Protein AF-A0A538R4L3-F1 (afdb_monomer_lite)

Radius of gyration: 26.72 Å; chains: 1; bounding box: 55×47×101 Å

Sequence (336 aa):
MIGLPFNDHQCLGAITQILATMVEENDPVLLELATKYPTTPQLIDYIRSLPQRDDRGDPTDGPRVHACTPPQRVRIGAPDPNCLERACVLVSVEEVNRPEHTYQLATVDTPVGMHTFPLVDGKPIVLDPRVTSECLECGLAINTPGPVAVEPRNAVAWMVDMAAQDAGQLRNGPSALYLGKNAIRRMLDDGAVPAPREIDAMGFLFAIAERCAHRYGTRAIGIVRTAARALADVLDAVLARRNAHIDIGGLKFDTPQWFDETAGAIGNVGLGVGSAYLRTKLAALDLPKLIGLPGGADAIIGLLEAELGDKGRTLGEFAHPPQLATFAKFAAPRTA

Structure (mmCIF, N/CA/C/O backbone):
data_AF-A0A538R4L3-F1
#
_entry.id   AF-A0A538R4L3-F1
#
loop_
_atom_site.group_PDB
_atom_site.id
_atom_site.type_symbol
_atom_site.label_atom_id
_atom_site.label_alt_id
_atom_site.label_comp_id
_atom_site.label_asym_id
_atom_site.label_entity_id
_atom_site.label_seq_id
_atom_site.pdbx_PDB_ins_code
_atom_site.Cartn_x
_atom_site.Cartn_y
_atom_site.Cartn_z
_atom_site.occupancy
_atom_site.B_iso_or_equiv
_atom_site.auth_seq_id
_atom_site.auth_comp_id
_atom_site.auth_asym_id
_atom_site.auth_atom_id
_atom_site.pdbx_PDB_model_num
ATOM 1 N N . MET A 1 1 ? -5.809 11.540 17.193 1.00 87.94 1 MET A N 1
ATOM 2 C CA . MET A 1 1 ? -7.172 11.690 16.636 1.00 87.94 1 MET A CA 1
ATOM 3 C C . MET A 1 1 ? -7.415 10.667 15.529 1.00 87.94 1 MET A C 1
ATOM 5 O O . MET A 1 1 ? -6.676 10.661 14.543 1.00 87.94 1 MET A O 1
ATOM 9 N N . ILE A 1 2 ? -8.496 9.880 15.607 1.00 92.06 2 ILE A N 1
ATOM 10 C CA . ILE A 1 2 ? -8.976 9.090 14.457 1.00 92.06 2 ILE A CA 1
ATOM 11 C C . ILE A 1 2 ? -9.717 10.025 13.490 1.00 92.06 2 ILE A C 1
ATOM 13 O O . ILE A 1 2 ? -10.823 10.489 13.764 1.00 92.06 2 ILE A O 1
ATOM 17 N N . GLY A 1 3 ? -9.082 10.336 12.364 1.00 89.50 3 GLY A N 1
ATOM 18 C CA . GLY A 1 3 ? -9.633 11.188 11.318 1.00 89.50 3 GLY A CA 1
ATOM 19 C C . GLY A 1 3 ? -10.625 10.464 10.407 1.00 89.50 3 GLY A C 1
ATOM 20 O O . GLY A 1 3 ? -10.746 9.236 10.412 1.00 89.50 3 GLY A O 1
ATOM 21 N N . LEU A 1 4 ? -11.311 11.244 9.564 1.00 91.81 4 LEU A N 1
ATOM 22 C CA . LEU A 1 4 ? -12.140 10.699 8.486 1.00 91.81 4 LEU A CA 1
ATOM 23 C C . LEU A 1 4 ? -11.304 9.776 7.587 1.00 91.81 4 LEU A C 1
ATOM 25 O O . LEU A 1 4 ? -10.124 10.062 7.358 1.00 91.81 4 LEU A O 1
ATOM 29 N N . PRO A 1 5 ? -11.886 8.696 7.043 1.00 93.69 5 PRO A N 1
ATOM 30 C CA . PRO A 1 5 ? -11.152 7.820 6.143 1.00 93.69 5 PRO A CA 1
ATOM 31 C C . PRO A 1 5 ? -10.716 8.578 4.886 1.00 93.69 5 PRO A C 1
ATOM 33 O O . PRO A 1 5 ? -11.400 9.498 4.427 1.00 93.69 5 PRO A O 1
ATOM 36 N N . PHE A 1 6 ? -9.578 8.177 4.325 1.00 91.25 6 PHE A N 1
ATOM 37 C CA . PHE A 1 6 ? -8.986 8.820 3.152 1.00 91.25 6 PHE A CA 1
ATOM 38 C C . PHE A 1 6 ? -9.877 8.693 1.909 1.00 91.25 6 PHE A C 1
ATOM 40 O O . PHE A 1 6 ? -10.006 9.630 1.126 1.00 91.25 6 PHE A O 1
ATOM 47 N N . ASN A 1 7 ? -10.506 7.533 1.738 1.00 90.81 7 ASN A N 1
ATOM 48 C CA . ASN A 1 7 ? -11.468 7.236 0.685 1.00 90.81 7 ASN A CA 1
ATOM 49 C C . ASN A 1 7 ? -12.536 6.267 1.213 1.00 90.81 7 ASN A C 1
ATOM 51 O O . ASN A 1 7 ? -12.591 6.019 2.414 1.00 90.81 7 ASN A O 1
ATOM 55 N N . ASP A 1 8 ? -13.419 5.776 0.335 1.00 90.69 8 ASP A N 1
ATOM 56 C CA . ASP A 1 8 ? -14.515 4.863 0.702 1.00 90.69 8 ASP A CA 1
ATOM 57 C C . ASP A 1 8 ? -15.273 5.333 1.963 1.00 90.69 8 ASP A C 1
ATOM 59 O O . ASP A 1 8 ? -15.422 4.631 2.966 1.00 90.69 8 ASP A O 1
ATOM 63 N N . HIS A 1 9 ? -15.707 6.598 1.924 1.00 92.88 9 HIS A N 1
ATOM 64 C CA . HIS A 1 9 ? -16.234 7.296 3.097 1.00 92.88 9 HIS A CA 1
ATOM 65 C C . HIS A 1 9 ? -17.481 6.635 3.696 1.00 92.88 9 HIS A C 1
ATOM 67 O O . HIS A 1 9 ? -17.758 6.833 4.875 1.00 92.88 9 HIS A O 1
ATOM 73 N N . GLN A 1 10 ? -18.226 5.848 2.916 1.00 94.00 10 GLN A N 1
ATOM 74 C CA . GLN A 1 10 ? -19.391 5.126 3.416 1.00 94.00 10 GLN A CA 1
ATOM 75 C C . GLN A 1 10 ? -18.980 3.917 4.267 1.00 94.00 10 GLN A C 1
ATOM 77 O O . GLN A 1 10 ? -19.398 3.815 5.420 1.00 94.00 10 GLN A O 1
ATOM 82 N N . CYS A 1 11 ? -18.167 3.007 3.719 1.00 95.25 11 CYS A N 1
ATOM 83 C CA . CYS A 1 11 ? -17.751 1.805 4.437 1.00 95.25 11 CYS A CA 1
ATOM 84 C C . CYS A 1 11 ? -16.768 2.146 5.558 1.00 95.25 11 CYS A C 1
ATOM 86 O O . CYS A 1 11 ? -17.034 1.872 6.730 1.00 95.25 11 CYS A O 1
ATOM 88 N N . LEU A 1 12 ? -15.649 2.789 5.209 1.00 96.25 12 LEU A N 1
ATOM 89 C CA . LEU A 1 12 ? -14.601 3.099 6.173 1.00 96.25 12 LEU A CA 1
ATOM 90 C C . LEU A 1 12 ? -15.064 4.145 7.187 1.00 96.25 12 LEU A C 1
ATOM 92 O O . LEU A 1 12 ? -14.602 4.109 8.317 1.00 96.25 12 LEU A O 1
ATOM 96 N N . GLY A 1 13 ? -16.011 5.023 6.839 1.00 96.25 13 GLY A N 1
ATOM 97 C CA . GLY A 1 13 ? -16.559 6.002 7.783 1.00 96.25 13 GLY A CA 1
ATOM 98 C C . GLY A 1 13 ? -17.368 5.339 8.896 1.00 96.25 13 GLY A C 1
ATOM 99 O O . GLY A 1 13 ? -17.199 5.678 10.066 1.00 96.25 13 GLY A O 1
ATOM 100 N N . ALA A 1 14 ? -18.186 4.338 8.553 1.00 96.81 14 ALA A N 1
ATOM 101 C CA . ALA A 1 14 ? -18.910 3.548 9.546 1.00 96.81 14 ALA A CA 1
ATOM 102 C C . ALA A 1 14 ? -17.954 2.768 10.464 1.00 96.81 14 ALA A C 1
ATOM 104 O O . ALA A 1 14 ? -18.178 2.700 11.670 1.00 96.81 14 ALA A O 1
ATOM 105 N N . ILE A 1 15 ? -16.870 2.219 9.909 1.00 97.50 15 ILE A N 1
ATOM 106 C CA . ILE A 1 15 ? -15.838 1.516 10.684 1.00 97.50 15 ILE A CA 1
ATOM 107 C C . ILE A 1 15 ? -15.088 2.491 11.594 1.00 97.50 15 ILE A C 1
ATOM 109 O O . ILE A 1 15 ? -14.969 2.232 12.785 1.00 97.50 15 ILE A O 1
ATOM 113 N N . THR A 1 16 ? -14.642 3.632 11.068 1.00 96.88 16 THR A N 1
ATOM 114 C CA . THR A 1 16 ? -13.988 4.697 11.837 1.00 96.88 16 THR A CA 1
ATOM 115 C C . THR A 1 16 ? -14.833 5.124 13.035 1.00 96.88 16 THR A C 1
ATOM 117 O O . THR A 1 16 ? -14.288 5.267 14.125 1.00 96.88 16 THR A O 1
ATOM 120 N N . GLN A 1 17 ? -16.153 5.264 12.871 1.00 97.19 17 GLN A N 1
ATOM 121 C CA . GLN A 1 17 ? -17.046 5.605 13.979 1.00 97.19 17 GLN A CA 1
ATOM 122 C C . GLN A 1 17 ? -17.059 4.527 15.071 1.00 97.19 17 GLN A C 1
ATOM 124 O O . GLN A 1 17 ? -17.027 4.868 16.249 1.00 97.19 17 GLN A O 1
ATOM 129 N N . ILE A 1 18 ? -17.066 3.242 14.695 1.00 97.06 18 ILE A N 1
ATOM 130 C CA . ILE A 1 18 ? -16.970 2.128 15.653 1.00 97.06 18 ILE A CA 1
ATOM 131 C C . ILE A 1 18 ? -15.658 2.224 16.440 1.00 97.06 18 ILE A C 1
ATOM 133 O O . ILE A 1 18 ? -15.677 2.146 17.664 1.00 97.06 18 ILE A O 1
ATOM 137 N N . LEU A 1 19 ? -14.530 2.435 15.753 1.00 97.81 19 LEU A N 1
ATOM 138 C CA . LEU A 1 19 ? -13.220 2.540 16.406 1.00 97.81 19 LEU A CA 1
ATOM 139 C C . LEU A 1 19 ? -13.141 3.748 17.344 1.00 97.81 19 LEU A C 1
ATOM 141 O O . LEU A 1 19 ? -12.636 3.614 18.454 1.00 97.81 19 LEU A O 1
ATOM 145 N N . ALA A 1 20 ? -13.661 4.903 16.921 1.00 97.12 20 ALA A N 1
ATOM 146 C CA . ALA A 1 20 ? -13.701 6.109 17.743 1.00 97.12 20 ALA A CA 1
ATOM 147 C C . ALA A 1 20 ? -14.510 5.881 19.026 1.00 97.12 20 ALA A C 1
ATOM 149 O O . ALA A 1 20 ? -14.016 6.170 20.111 1.00 97.12 20 ALA A O 1
ATOM 150 N N . THR A 1 21 ? -15.693 5.269 18.919 1.00 97.62 21 THR A N 1
ATOM 151 C CA . THR A 1 21 ? -16.512 4.919 20.087 1.00 97.62 21 THR A CA 1
ATOM 152 C C . THR A 1 21 ? -15.788 3.947 21.022 1.00 97.62 21 THR A C 1
ATOM 154 O O . THR A 1 21 ? -15.766 4.179 22.225 1.00 97.62 21 THR A O 1
ATOM 157 N N . MET A 1 22 ? -15.118 2.911 20.499 1.00 97.69 22 MET A N 1
ATOM 158 C CA . MET A 1 22 ? -14.335 1.988 21.336 1.00 97.69 22 MET A CA 1
ATOM 159 C C . MET A 1 22 ? -13.200 2.694 22.095 1.00 97.69 22 MET A C 1
ATOM 161 O O . MET A 1 22 ? -12.932 2.362 23.249 1.00 97.69 22 MET A O 1
ATOM 165 N N . VAL A 1 23 ? -12.525 3.659 21.464 1.00 97.56 23 VAL A N 1
ATOM 166 C CA . VAL A 1 23 ? -11.482 4.460 22.122 1.00 97.56 23 VAL A CA 1
ATOM 167 C C . VAL A 1 23 ? -12.086 5.366 23.196 1.00 97.56 23 VAL A C 1
ATOM 169 O O . VAL A 1 23 ? -11.593 5.379 24.322 1.00 97.56 23 VAL A O 1
ATOM 172 N N . GLU A 1 24 ? -13.158 6.097 22.878 1.00 97.31 24 GLU A N 1
ATOM 173 C CA . GLU A 1 24 ? -13.851 6.997 23.813 1.00 97.31 24 GLU A CA 1
ATOM 174 C C . GLU A 1 24 ? -14.363 6.254 25.057 1.00 97.31 24 GLU A C 1
ATOM 176 O O . GLU A 1 24 ? -14.258 6.753 26.180 1.00 97.31 24 GLU A O 1
ATOM 181 N N . GLU A 1 25 ? -14.868 5.034 24.871 1.00 97.69 25 GLU A N 1
ATOM 182 C CA . GLU A 1 25 ? -15.385 4.176 25.940 1.00 97.69 25 GLU A CA 1
ATOM 183 C C . GLU A 1 25 ? -14.290 3.409 26.698 1.00 97.69 25 GLU A C 1
ATOM 185 O O . GLU A 1 25 ? -14.593 2.714 27.667 1.00 97.69 25 GLU A O 1
ATOM 190 N N . ASN A 1 26 ? -13.015 3.575 26.322 1.00 96.38 26 ASN A N 1
ATOM 191 C CA . ASN A 1 26 ? -11.876 2.842 26.882 1.00 96.38 26 ASN A CA 1
ATOM 192 C C . ASN A 1 26 ? -12.081 1.318 26.831 1.00 96.38 26 ASN A C 1
ATOM 194 O O . ASN A 1 26 ? -11.944 0.629 27.847 1.00 96.38 26 ASN A O 1
ATOM 198 N N . ASP A 1 27 ? -12.425 0.799 25.648 1.00 98.06 27 ASP A N 1
ATOM 199 C CA . ASP A 1 27 ? -12.683 -0.625 25.437 1.00 98.06 27 ASP A CA 1
ATOM 200 C C . ASP A 1 27 ? -11.551 -1.497 26.034 1.00 98.06 27 ASP A C 1
ATOM 202 O O . ASP A 1 27 ? -10.370 -1.279 25.727 1.00 98.06 27 ASP A O 1
ATOM 206 N N . PRO A 1 28 ? -11.873 -2.497 26.882 1.00 98.00 28 PRO A N 1
ATOM 207 C CA . PRO A 1 28 ? -10.866 -3.294 27.579 1.00 98.00 28 PRO A CA 1
ATOM 208 C C . PRO A 1 28 ? -9.863 -3.997 26.660 1.00 98.00 28 PRO A C 1
ATOM 210 O O . PRO A 1 28 ? -8.697 -4.133 27.033 1.00 98.00 28 PRO A O 1
ATOM 213 N N . VAL A 1 29 ? -10.280 -4.420 25.460 1.00 96.94 29 VAL A N 1
ATOM 214 C CA . VAL A 1 29 ? -9.392 -5.079 24.489 1.00 96.94 29 VAL A CA 1
ATOM 215 C C . VAL A 1 29 ? -8.347 -4.091 23.979 1.00 96.94 29 VAL A C 1
ATOM 217 O O . VAL A 1 29 ? -7.175 -4.446 23.839 1.00 96.94 29 VAL A O 1
ATOM 220 N N . LEU A 1 30 ? -8.742 -2.839 23.737 1.00 97.94 30 LEU A N 1
ATOM 221 C CA . LEU A 1 30 ? -7.816 -1.788 23.318 1.00 97.94 30 LEU A CA 1
ATOM 222 C C . LEU A 1 30 ? -6.815 -1.451 24.422 1.00 97.94 30 LEU A C 1
ATOM 224 O O . LEU A 1 30 ? -5.621 -1.370 24.142 1.00 97.94 30 LEU A O 1
ATOM 228 N N . LEU A 1 31 ? -7.273 -1.317 25.671 1.00 98.12 31 LEU A N 1
ATOM 229 C CA . LEU A 1 31 ? -6.392 -1.031 26.809 1.00 98.12 31 LEU A CA 1
ATOM 230 C C . LEU A 1 31 ? -5.393 -2.163 27.074 1.00 98.12 31 LEU A C 1
ATOM 232 O O . LEU A 1 31 ? -4.229 -1.901 27.390 1.00 98.12 31 LEU A O 1
ATOM 236 N N . GLU A 1 32 ? -5.821 -3.421 26.934 1.00 98.19 32 GLU A N 1
ATOM 237 C CA . GLU A 1 32 ? -4.937 -4.581 27.068 1.00 98.19 32 GLU A CA 1
ATOM 238 C C . GLU A 1 32 ? -3.839 -4.555 25.996 1.00 98.19 32 GLU A C 1
ATOM 240 O O . GLU A 1 32 ? -2.652 -4.680 26.314 1.00 98.19 32 GLU A O 1
ATOM 245 N N . LEU A 1 33 ? -4.218 -4.341 24.731 1.00 98.06 33 LEU A N 1
ATOM 246 C CA . LEU A 1 33 ? -3.270 -4.252 23.619 1.00 98.06 33 LEU A CA 1
ATOM 247 C C . LEU A 1 33 ? -2.320 -3.058 23.771 1.00 98.06 33 LEU A C 1
ATOM 249 O O . LEU A 1 33 ? -1.117 -3.225 23.577 1.00 98.06 33 LEU A O 1
ATOM 253 N N . ALA A 1 34 ? -2.829 -1.892 24.172 1.00 97.81 34 ALA A N 1
ATOM 254 C CA . ALA A 1 34 ? -2.038 -0.689 24.426 1.00 97.81 34 ALA A CA 1
ATOM 255 C C . ALA A 1 34 ? -1.000 -0.914 25.536 1.00 97.81 34 ALA A C 1
ATOM 257 O O . ALA A 1 34 ? 0.179 -0.603 25.368 1.00 97.81 34 ALA A O 1
ATOM 258 N N . THR A 1 35 ? -1.412 -1.553 26.635 1.00 98.19 35 THR A N 1
ATOM 259 C CA . THR A 1 35 ? -0.524 -1.896 27.756 1.00 98.19 35 THR A CA 1
ATOM 260 C C . THR A 1 35 ? 0.564 -2.884 27.336 1.00 98.19 35 THR A C 1
ATOM 262 O O . THR A 1 35 ? 1.720 -2.761 27.745 1.00 98.19 35 THR A O 1
ATOM 265 N N . LYS A 1 36 ? 0.210 -3.881 26.520 1.00 97.94 36 LYS A N 1
ATOM 266 C CA . LYS A 1 36 ? 1.132 -4.934 26.076 1.00 97.94 36 LYS A CA 1
ATOM 267 C C . LYS A 1 36 ? 2.107 -4.457 24.998 1.00 97.94 36 LYS A C 1
ATOM 269 O O . LYS A 1 36 ? 3.239 -4.940 24.947 1.00 97.94 36 LYS A O 1
ATOM 274 N N . TYR A 1 37 ? 1.678 -3.518 24.158 1.00 97.81 37 TYR A N 1
ATOM 275 C CA . TYR A 1 37 ? 2.433 -2.985 23.025 1.00 97.81 37 TYR A CA 1
ATOM 276 C C . TYR A 1 37 ? 2.470 -1.446 23.082 1.00 97.81 37 TYR A C 1
ATOM 278 O O . TYR A 1 37 ? 1.817 -0.780 22.280 1.00 97.81 37 TYR A O 1
ATOM 286 N N . PRO A 1 38 ? 3.247 -0.854 24.010 1.00 95.06 38 PRO A N 1
ATOM 287 C CA . PRO A 1 38 ? 3.260 0.597 24.237 1.00 95.06 38 PRO A CA 1
ATOM 288 C C . PRO A 1 38 ? 3.937 1.404 23.113 1.00 95.06 38 PRO A C 1
ATOM 290 O O . PRO A 1 38 ? 3.866 2.637 23.073 1.00 95.06 38 PRO A O 1
ATOM 293 N N . THR A 1 39 ? 4.646 0.744 22.194 1.00 95.38 39 THR A N 1
ATOM 294 C CA . THR A 1 39 ? 5.339 1.413 21.086 1.00 95.38 39 THR A CA 1
ATOM 295 C C . THR A 1 39 ? 4.810 0.989 19.723 1.00 95.38 39 THR A C 1
ATOM 297 O O . THR A 1 39 ? 4.525 -0.189 19.513 1.00 95.38 39 THR A O 1
ATOM 300 N N . THR A 1 40 ? 4.743 1.933 18.776 1.00 94.12 40 THR A N 1
ATOM 301 C CA . THR A 1 40 ? 4.301 1.661 17.400 1.00 94.12 40 THR A CA 1
ATOM 302 C C . THR A 1 40 ? 5.084 0.513 16.762 1.00 94.12 40 THR A C 1
ATOM 304 O O . THR A 1 40 ? 4.450 -0.365 16.180 1.00 94.12 40 THR A O 1
ATOM 307 N N . PRO A 1 41 ? 6.430 0.423 16.894 1.00 95.69 41 PRO A N 1
ATOM 308 C CA . PRO A 1 41 ? 7.170 -0.717 16.356 1.00 95.69 41 PRO A CA 1
ATOM 309 C C . PRO A 1 41 ? 6.738 -2.054 16.970 1.00 95.69 41 PRO A C 1
ATOM 311 O O . PRO A 1 41 ? 6.512 -3.008 16.234 1.00 95.69 41 PRO A O 1
ATOM 314 N N . GLN A 1 42 ? 6.539 -2.119 18.29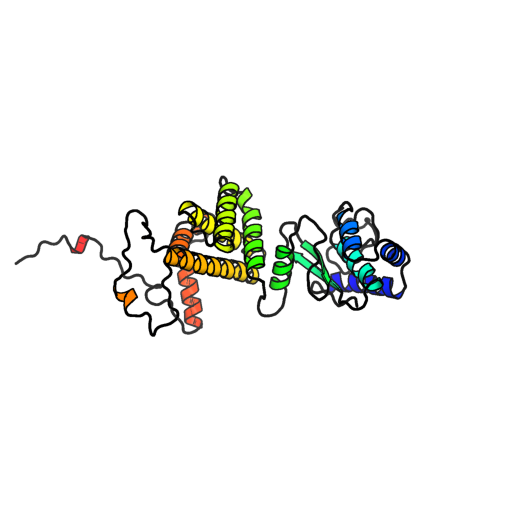3 1.00 97.50 42 GLN A N 1
ATOM 315 C CA . GLN A 1 42 ? 6.075 -3.343 18.959 1.00 97.50 42 GLN A CA 1
ATOM 316 C C . GLN A 1 42 ? 4.673 -3.753 18.501 1.00 97.50 42 GLN A C 1
ATOM 318 O O . GLN A 1 42 ? 4.424 -4.940 18.294 1.00 97.50 42 GLN A O 1
ATOM 323 N N . LEU A 1 43 ? 3.767 -2.788 18.329 1.00 97.31 43 LEU A N 1
ATOM 324 C CA . LEU A 1 43 ? 2.417 -3.048 17.841 1.00 97.31 43 LEU A CA 1
ATOM 325 C C . LEU A 1 43 ? 2.430 -3.530 16.385 1.00 97.31 43 LEU A C 1
ATOM 327 O O . LEU A 1 43 ? 1.761 -4.507 16.057 1.00 97.31 43 LEU A O 1
ATOM 331 N N . ILE A 1 44 ? 3.222 -2.890 15.520 1.00 96.19 44 ILE A N 1
ATOM 332 C CA . ILE A 1 44 ? 3.407 -3.309 14.125 1.00 96.19 44 ILE A CA 1
ATOM 333 C C . ILE A 1 44 ? 3.962 -4.733 14.061 1.00 96.19 44 ILE A C 1
ATOM 335 O O . ILE A 1 44 ? 3.425 -5.560 13.322 1.00 96.19 44 ILE A O 1
ATOM 339 N N . ASP A 1 45 ? 5.008 -5.034 14.833 1.00 96.75 45 ASP A N 1
ATOM 340 C CA . ASP A 1 45 ? 5.627 -6.360 14.862 1.00 96.75 45 ASP A CA 1
ATOM 341 C C . ASP A 1 45 ? 4.640 -7.420 15.358 1.00 96.75 45 ASP A C 1
ATOM 343 O O . ASP A 1 45 ? 4.524 -8.490 14.756 1.00 96.75 45 ASP A O 1
ATOM 347 N N . TYR A 1 46 ? 3.860 -7.106 16.396 1.00 96.94 46 TYR A N 1
ATOM 348 C CA . TYR A 1 46 ? 2.782 -7.969 16.865 1.00 96.94 46 TYR A CA 1
ATOM 349 C C . TYR A 1 46 ? 1.752 -8.232 15.767 1.00 96.94 46 TYR A C 1
ATOM 351 O O . TYR A 1 46 ? 1.495 -9.392 15.446 1.00 96.94 46 TYR A O 1
ATOM 359 N N . ILE A 1 47 ? 1.205 -7.187 15.146 1.00 96.94 47 ILE A N 1
ATOM 360 C CA . ILE A 1 47 ? 0.201 -7.335 14.090 1.00 96.94 47 ILE A CA 1
ATOM 361 C C . ILE A 1 47 ? 0.764 -8.186 12.946 1.00 96.94 47 ILE A C 1
ATOM 363 O O . ILE A 1 47 ? 0.129 -9.154 12.527 1.00 96.94 47 ILE A O 1
ATOM 367 N N . ARG A 1 48 ? 1.979 -7.891 12.469 1.00 95.38 48 ARG A N 1
ATOM 368 C CA . ARG A 1 48 ? 2.654 -8.647 11.398 1.00 95.38 48 ARG A CA 1
ATOM 369 C C . ARG A 1 48 ? 2.936 -10.105 11.771 1.00 95.38 48 ARG A C 1
ATOM 371 O O . ARG A 1 48 ? 2.981 -10.941 10.875 1.00 95.38 48 ARG A O 1
ATOM 378 N N . SER A 1 49 ? 3.092 -10.419 13.058 1.00 95.62 49 SER A N 1
ATOM 379 C CA . SER A 1 49 ? 3.302 -11.793 13.537 1.00 95.62 49 SER A CA 1
ATOM 380 C C . SER A 1 49 ? 2.047 -12.669 13.481 1.00 95.62 49 SER A C 1
ATOM 382 O O . SER A 1 49 ? 2.158 -13.896 13.468 1.00 95.62 49 SER A O 1
ATOM 384 N N . LEU A 1 50 ? 0.854 -12.065 13.445 1.00 95.75 50 LEU A N 1
ATOM 385 C CA . LEU A 1 50 ? -0.402 -12.809 13.418 1.00 95.75 50 LEU A CA 1
ATOM 386 C C . LEU A 1 50 ? -0.604 -13.499 12.060 1.00 95.75 50 LEU A C 1
ATOM 388 O O . LEU A 1 50 ? -0.251 -12.923 11.025 1.00 95.75 50 LEU A O 1
ATOM 392 N N . PRO A 1 51 ? -1.235 -14.686 12.010 1.00 94.69 51 PRO A N 1
ATOM 393 C CA . PRO A 1 51 ? -1.731 -15.243 10.758 1.00 94.69 51 PRO A CA 1
ATOM 394 C C . PRO A 1 51 ? -2.811 -14.339 10.148 1.00 94.69 51 PRO A C 1
ATOM 396 O O . PRO A 1 51 ? -3.497 -13.593 10.846 1.00 94.69 51 PRO A O 1
ATOM 399 N N . GLN A 1 52 ? -2.979 -14.396 8.829 1.00 91.38 52 GLN A N 1
ATOM 400 C CA . GLN A 1 52 ? -4.027 -13.648 8.135 1.00 91.38 52 GLN A CA 1
ATOM 401 C C . GLN A 1 52 ? -5.125 -14.587 7.625 1.00 91.38 52 GLN A C 1
ATOM 403 O O . GLN A 1 52 ? -4.840 -15.524 6.877 1.00 91.38 52 GLN A O 1
ATOM 408 N N . ARG A 1 53 ? -6.384 -14.306 7.995 1.00 93.12 53 ARG A N 1
ATOM 409 C CA . ARG A 1 53 ? -7.583 -14.956 7.441 1.00 93.12 53 ARG A CA 1
ATOM 410 C C . ARG A 1 53 ? -8.440 -13.938 6.698 1.00 93.12 53 ARG A C 1
ATOM 412 O O . ARG A 1 53 ? -9.210 -13.204 7.319 1.00 93.12 53 ARG A O 1
ATOM 419 N N . ASP A 1 54 ? -8.322 -13.927 5.372 1.00 89.31 54 ASP A N 1
ATOM 420 C CA . ASP A 1 54 ? -9.080 -13.026 4.496 1.00 89.31 54 ASP A CA 1
ATOM 421 C C . ASP A 1 54 ? -10.603 -13.198 4.675 1.00 89.31 54 ASP A C 1
ATOM 423 O O . ASP A 1 54 ? -11.098 -14.314 4.874 1.00 89.31 54 ASP A O 1
ATOM 427 N N . ASP A 1 55 ? -11.349 -12.089 4.626 1.00 87.44 55 ASP A N 1
ATOM 428 C CA . ASP A 1 55 ? -12.815 -12.108 4.686 1.00 87.44 55 ASP A CA 1
ATOM 429 C C . ASP A 1 55 ? -13.384 -12.527 3.325 1.00 87.44 55 ASP A C 1
ATOM 431 O O . ASP A 1 55 ? -13.098 -11.919 2.296 1.00 87.44 55 ASP A O 1
ATOM 435 N N . ARG A 1 56 ? -14.194 -13.589 3.325 1.00 85.38 56 ARG A N 1
ATOM 436 C CA . ARG A 1 56 ? -14.866 -14.118 2.127 1.00 85.38 56 ARG A CA 1
ATOM 437 C C . ARG A 1 56 ? -16.320 -13.658 2.002 1.00 85.38 56 ARG A C 1
ATOM 439 O O . ARG A 1 56 ? -17.027 -14.134 1.120 1.00 85.38 56 ARG A O 1
ATOM 446 N N . GLY A 1 57 ? -16.774 -12.769 2.887 1.00 81.94 57 GLY A N 1
ATOM 447 C CA . GLY A 1 57 ? -18.137 -12.243 2.890 1.00 81.94 57 GLY A CA 1
ATOM 448 C C . GLY A 1 57 ? -19.182 -13.183 3.500 1.00 81.94 57 GLY A C 1
ATOM 449 O O . GLY A 1 57 ? -20.367 -12.984 3.255 1.00 81.94 57 GLY A O 1
ATOM 450 N N . ASP A 1 58 ? -18.778 -14.198 4.275 1.00 85.38 58 ASP A N 1
ATOM 451 C CA . ASP A 1 58 ? -19.702 -15.108 4.970 1.00 85.38 58 ASP A CA 1
ATOM 452 C C . ASP A 1 58 ? -20.557 -14.344 6.001 1.00 85.38 58 ASP A C 1
ATOM 454 O O . ASP A 1 58 ? -20.014 -13.914 7.023 1.00 85.38 58 ASP A O 1
ATOM 458 N N . PRO A 1 59 ? -21.883 -14.212 5.811 1.00 84.06 59 PRO A N 1
ATOM 459 C CA . PRO A 1 59 ? -22.748 -13.425 6.692 1.00 84.06 59 PRO A CA 1
ATOM 460 C C . PRO A 1 59 ? -22.702 -13.818 8.175 1.00 84.06 59 PRO A C 1
ATOM 462 O O . PRO A 1 59 ? -23.088 -13.014 9.016 1.00 84.06 59 PRO A O 1
ATOM 465 N N . THR A 1 60 ? -22.245 -15.030 8.497 1.00 86.06 60 THR A N 1
ATOM 466 C CA . THR A 1 60 ? -22.161 -15.556 9.868 1.00 86.06 60 THR A CA 1
ATOM 467 C C . THR A 1 60 ? -20.789 -15.375 10.523 1.00 86.06 60 THR A C 1
ATOM 469 O O . THR A 1 60 ? -20.633 -15.615 11.720 1.00 86.06 60 THR A O 1
ATOM 472 N N . ASP A 1 61 ? -19.788 -14.928 9.765 1.00 86.50 61 ASP A N 1
ATOM 473 C CA . ASP A 1 61 ? -18.407 -14.795 10.224 1.00 86.50 61 ASP A CA 1
ATOM 474 C C . ASP A 1 61 ? -18.173 -13.473 10.969 1.00 86.50 61 ASP A C 1
ATOM 476 O O . ASP A 1 61 ? -17.598 -12.528 10.432 1.00 86.50 61 ASP A O 1
ATOM 480 N N . GLY A 1 62 ? -18.615 -13.432 12.227 1.00 85.75 62 GLY A N 1
ATOM 481 C CA . GLY A 1 62 ? -18.350 -12.343 13.168 1.00 85.75 62 GLY A CA 1
ATOM 482 C C . GLY A 1 62 ? -19.221 -11.093 12.978 1.00 85.75 62 GLY A C 1
ATOM 483 O O . GLY A 1 62 ? -20.108 -11.060 12.124 1.00 85.75 62 GLY A O 1
ATOM 484 N N . PRO A 1 63 ? -18.997 -10.050 13.800 1.00 92.44 63 PRO A N 1
ATOM 485 C CA . PRO A 1 63 ? -19.672 -8.768 13.635 1.00 92.44 63 PRO A CA 1
ATOM 486 C C . PRO A 1 63 ? -19.322 -8.160 12.273 1.00 92.44 63 PRO A C 1
ATOM 488 O O . PRO A 1 63 ? -18.149 -8.083 11.887 1.00 92.44 63 PRO A O 1
ATOM 491 N N . ARG A 1 64 ? -20.357 -7.733 11.545 1.00 93.19 64 ARG A N 1
ATOM 492 C CA . ARG A 1 64 ? -20.235 -7.171 10.199 1.00 93.19 64 ARG A CA 1
ATOM 493 C C . ARG A 1 64 ? -20.733 -5.738 10.134 1.00 93.19 64 ARG A C 1
ATOM 495 O O . ARG A 1 64 ? -21.763 -5.388 10.704 1.00 93.19 64 ARG A O 1
ATOM 502 N N . VAL A 1 65 ? -20.026 -4.928 9.356 1.00 93.94 65 VAL A N 1
ATOM 503 C CA . VAL A 1 65 ? -20.406 -3.554 9.038 1.00 93.94 65 VAL A CA 1
ATOM 504 C C . VAL A 1 65 ? -21.141 -3.545 7.704 1.00 93.94 65 VAL A C 1
ATOM 506 O O . VAL A 1 65 ? -20.544 -3.657 6.634 1.00 93.94 65 VAL A O 1
ATOM 509 N N . HIS A 1 66 ? -22.466 -3.417 7.775 1.00 93.00 66 HIS A N 1
ATOM 510 C CA . HIS A 1 66 ? -23.363 -3.462 6.614 1.00 93.00 66 HIS A CA 1
ATOM 511 C C . HIS A 1 66 ? -23.356 -2.191 5.756 1.00 93.00 66 HIS A C 1
ATOM 513 O O . HIS A 1 66 ? -23.913 -2.198 4.663 1.00 93.00 66 HIS A O 1
ATOM 519 N N . ALA A 1 67 ? -22.715 -1.113 6.220 1.00 94.00 67 ALA A N 1
ATOM 520 C CA . ALA A 1 67 ? -22.470 0.065 5.388 1.00 94.00 67 ALA A CA 1
ATOM 521 C C . ALA A 1 67 ? -21.503 -0.235 4.225 1.00 94.00 67 ALA A C 1
ATOM 523 O O . ALA A 1 67 ? -21.502 0.481 3.227 1.00 94.00 67 ALA A O 1
ATOM 524 N N . CYS A 1 68 ? -20.702 -1.295 4.346 1.00 91.12 68 CYS A N 1
ATOM 525 C CA . CYS A 1 68 ? -19.780 -1.749 3.317 1.00 91.12 68 CYS A CA 1
ATOM 526 C C . CYS A 1 68 ? -20.458 -2.652 2.282 1.00 91.12 68 CYS A C 1
ATOM 528 O O . CYS A 1 68 ? -21.381 -3.400 2.606 1.00 91.12 68 CYS A O 1
ATOM 530 N N . THR A 1 69 ? -19.948 -2.640 1.047 1.00 87.81 69 THR A N 1
ATOM 531 C CA . THR A 1 69 ? -20.398 -3.541 -0.026 1.00 87.81 69 THR A CA 1
ATOM 532 C C . THR A 1 69 ? -19.201 -4.286 -0.639 1.00 87.81 69 THR A C 1
ATOM 534 O O . THR A 1 69 ? -18.427 -3.666 -1.365 1.00 87.81 69 THR A O 1
ATOM 537 N N . PRO A 1 70 ? -19.039 -5.602 -0.385 1.00 87.12 70 PRO A N 1
ATOM 538 C CA . PRO A 1 70 ? -19.848 -6.422 0.523 1.00 87.12 70 PRO A CA 1
ATOM 539 C C . PRO A 1 70 ? -19.637 -6.032 2.002 1.00 87.12 70 PRO A C 1
ATOM 541 O O . PRO A 1 70 ? -18.613 -5.418 2.324 1.00 87.12 70 PRO A O 1
ATOM 544 N N . PRO A 1 71 ? -20.570 -6.397 2.909 1.00 92.00 71 PRO A N 1
ATOM 545 C CA . PRO A 1 71 ? -20.424 -6.148 4.342 1.00 92.00 71 PRO A CA 1
ATOM 546 C C . PRO A 1 71 ? -19.088 -6.674 4.860 1.00 92.00 71 PRO A C 1
ATOM 548 O O . PRO A 1 71 ? -18.750 -7.821 4.582 1.00 92.00 71 PRO A O 1
ATOM 551 N N . GLN A 1 72 ? -18.348 -5.869 5.619 1.00 93.44 72 GLN A N 1
ATOM 552 C CA . GLN A 1 72 ? -17.003 -6.230 6.081 1.00 93.44 72 GLN A CA 1
ATOM 553 C C . GLN A 1 72 ? -17.025 -6.754 7.514 1.00 93.44 72 GLN A C 1
ATOM 555 O O . GLN A 1 72 ? -17.694 -6.175 8.371 1.00 93.44 72 GLN A O 1
ATOM 560 N N . ARG A 1 73 ? -16.278 -7.826 7.787 1.00 95.12 73 ARG A N 1
ATOM 561 C CA . ARG A 1 73 ? -16.028 -8.322 9.147 1.00 95.12 73 ARG A CA 1
ATOM 562 C C . ARG A 1 73 ? -15.025 -7.430 9.880 1.00 95.12 73 ARG A C 1
ATOM 564 O O . ARG A 1 73 ? -13.953 -7.151 9.343 1.00 95.12 73 ARG A O 1
ATOM 571 N N . VAL A 1 74 ? -15.338 -7.056 11.124 1.00 94.69 74 VAL A N 1
ATOM 572 C CA . VAL A 1 74 ? -14.450 -6.246 11.981 1.00 94.69 74 VAL A CA 1
ATOM 573 C C . VAL A 1 74 ? -14.354 -6.846 13.386 1.00 94.69 74 VAL A C 1
ATOM 575 O O . VAL A 1 74 ? -15.206 -6.604 14.234 1.00 94.69 74 VAL A O 1
ATOM 578 N N . ARG A 1 75 ? -13.302 -7.632 13.648 1.00 94.50 75 ARG A N 1
ATOM 579 C CA . ARG A 1 75 ? -12.988 -8.192 14.973 1.00 94.50 75 ARG A CA 1
ATOM 580 C C . ARG A 1 75 ? -11.688 -7.595 15.513 1.00 94.50 75 ARG A C 1
ATOM 582 O O . ARG A 1 75 ? -10.602 -7.934 15.043 1.00 94.50 75 ARG A O 1
ATOM 589 N N . ILE A 1 76 ? -11.790 -6.742 16.524 1.00 94.56 76 ILE A N 1
ATOM 590 C CA . ILE A 1 76 ? -10.621 -6.190 17.218 1.00 94.56 76 ILE A CA 1
ATOM 591 C C . ILE A 1 76 ? -10.031 -7.254 18.152 1.00 94.56 76 ILE A C 1
ATOM 593 O O . ILE A 1 76 ? -10.766 -7.956 18.841 1.00 94.56 76 ILE A O 1
ATOM 597 N N . GLY A 1 77 ? -8.704 -7.415 18.134 1.00 89.38 77 GLY A N 1
ATOM 598 C CA . GLY A 1 77 ? -7.999 -8.411 18.955 1.00 89.38 77 GLY A CA 1
ATOM 599 C C . GLY A 1 77 ? -8.125 -9.865 18.474 1.00 89.38 77 GLY A C 1
ATOM 600 O O . GLY A 1 77 ? -7.745 -10.784 19.197 1.00 89.38 77 GLY A O 1
ATOM 601 N N . ALA A 1 78 ? -8.643 -10.105 17.264 1.00 94.62 78 ALA A N 1
ATOM 602 C CA . ALA A 1 78 ? -8.702 -11.453 16.704 1.00 94.62 78 ALA A CA 1
ATOM 603 C C . ALA A 1 78 ? -7.291 -12.047 16.504 1.00 94.62 78 ALA A C 1
ATOM 605 O O . ALA A 1 78 ? -6.378 -11.328 16.095 1.00 94.62 78 ALA A O 1
ATOM 606 N N . PRO A 1 79 ? -7.102 -13.365 16.713 1.00 95.12 79 PRO A N 1
ATOM 607 C CA . PRO A 1 79 ? -5.811 -14.020 16.501 1.00 95.12 79 PRO A CA 1
ATOM 608 C C . PRO A 1 79 ? -5.452 -14.175 15.015 1.00 95.12 79 PRO A C 1
ATOM 610 O O . PRO A 1 79 ? -4.312 -14.492 14.698 1.00 95.12 79 PRO A O 1
ATOM 613 N N . ASP A 1 80 ? -6.414 -13.984 14.110 1.00 95.00 80 ASP A N 1
ATOM 614 C CA . ASP A 1 80 ? -6.291 -14.220 12.670 1.00 95.00 80 ASP A CA 1
ATOM 615 C C . ASP A 1 80 ? -6.852 -13.061 11.811 1.00 95.00 80 ASP A C 1
ATOM 617 O O . ASP A 1 80 ? -7.724 -13.281 10.962 1.00 95.00 80 ASP A O 1
ATOM 621 N N . PRO A 1 81 ? -6.410 -11.807 12.018 1.00 95.69 81 PRO A N 1
ATOM 622 C CA . PRO A 1 81 ? -7.048 -10.649 11.408 1.00 95.69 81 PRO A CA 1
ATOM 623 C C . PRO A 1 81 ? -6.779 -10.559 9.896 1.00 95.69 81 PRO A C 1
ATOM 625 O O . PRO A 1 81 ? -5.668 -10.830 9.418 1.00 95.69 81 PRO A O 1
ATOM 628 N N . ASN A 1 82 ? -7.792 -10.132 9.139 1.00 94.06 82 ASN A N 1
ATOM 629 C CA . ASN A 1 82 ? -7.643 -9.703 7.743 1.00 94.06 82 ASN A CA 1
ATOM 630 C C . ASN A 1 82 ? -6.953 -8.318 7.652 1.00 94.06 82 ASN A C 1
ATOM 632 O O . ASN A 1 82 ? -6.667 -7.694 8.672 1.00 94.06 82 ASN A O 1
ATOM 636 N N . CYS A 1 83 ? -6.673 -7.821 6.442 1.00 94.56 83 CYS A N 1
ATOM 637 C CA . CYS A 1 83 ? -6.007 -6.520 6.254 1.00 94.56 83 CYS A CA 1
ATOM 638 C C . CYS A 1 83 ? -6.759 -5.335 6.895 1.00 94.56 83 CYS A C 1
ATOM 640 O O . CYS A 1 83 ? -6.140 -4.509 7.564 1.00 94.56 83 CYS A O 1
ATOM 642 N N . LEU A 1 84 ? -8.089 -5.300 6.778 1.00 95.62 84 LEU A N 1
ATOM 643 C CA . LEU A 1 84 ? -8.939 -4.288 7.402 1.00 95.62 84 LEU A CA 1
ATOM 644 C C . LEU A 1 84 ? -8.863 -4.347 8.934 1.00 95.62 84 LEU A C 1
ATOM 646 O O . LEU A 1 84 ? -8.637 -3.327 9.575 1.00 95.62 84 LEU A O 1
ATOM 650 N N . GLU A 1 85 ? -9.007 -5.532 9.524 1.00 96.94 85 GLU A N 1
ATOM 651 C CA . GLU A 1 85 ? -8.929 -5.759 10.971 1.00 96.94 85 GLU A CA 1
ATOM 652 C C . GLU A 1 85 ? -7.547 -5.357 11.513 1.00 96.94 85 GLU A C 1
ATOM 654 O O . GLU A 1 85 ? -7.461 -4.713 12.556 1.00 96.94 85 GLU A O 1
ATOM 659 N N . ARG A 1 86 ? -6.463 -5.648 10.778 1.00 97.44 86 ARG A N 1
ATOM 660 C CA . ARG A 1 86 ? -5.095 -5.201 11.114 1.00 97.44 86 ARG A CA 1
ATOM 661 C C . ARG A 1 86 ? -4.987 -3.680 11.146 1.00 97.44 86 ARG A C 1
ATOM 663 O O . ARG A 1 86 ? -4.426 -3.131 12.093 1.00 97.44 86 ARG A O 1
ATOM 670 N N . ALA A 1 87 ? -5.525 -3.011 10.127 1.00 97.69 87 ALA A N 1
ATOM 671 C CA . ALA A 1 87 ? -5.546 -1.554 10.058 1.00 97.69 87 ALA A CA 1
ATOM 672 C C . ALA A 1 87 ? -6.359 -0.952 11.213 1.00 97.69 87 ALA A C 1
ATOM 674 O O . ALA A 1 87 ? -5.898 -0.012 11.855 1.00 97.69 87 ALA A O 1
ATOM 675 N N . CYS A 1 88 ? -7.518 -1.542 11.519 1.00 98.00 88 CYS A N 1
ATOM 676 C CA . CYS A 1 88 ? -8.372 -1.122 12.626 1.00 98.00 88 CYS A CA 1
ATOM 677 C C . CYS A 1 88 ? -7.645 -1.222 13.969 1.00 98.00 88 CYS A C 1
ATOM 679 O O . CYS A 1 88 ? -7.642 -0.246 14.709 1.00 98.00 88 CYS A O 1
ATOM 681 N N . VAL A 1 89 ? -6.982 -2.354 14.248 1.00 98.00 89 VAL A N 1
ATOM 682 C CA . VAL A 1 89 ? -6.208 -2.552 15.486 1.00 98.00 89 VAL A CA 1
ATOM 683 C C . VAL A 1 89 ? -5.113 -1.497 15.626 1.00 98.00 89 VAL A C 1
ATOM 685 O O . VAL A 1 89 ? -4.965 -0.933 16.707 1.00 98.00 89 VAL A O 1
ATOM 688 N N . LEU A 1 90 ? -4.363 -1.202 14.556 1.00 97.94 90 LEU A N 1
ATOM 689 C CA . LEU A 1 90 ? -3.319 -0.178 14.627 1.00 97.94 90 LEU A CA 1
ATOM 690 C C . LEU A 1 90 ? -3.907 1.200 14.937 1.00 97.94 90 LEU A C 1
ATOM 692 O O . LEU A 1 90 ? -3.442 1.851 15.864 1.00 97.94 90 LEU A O 1
ATOM 696 N N . VAL A 1 91 ? -4.931 1.621 14.190 1.00 97.94 91 VAL A N 1
ATOM 697 C CA . VAL A 1 91 ? -5.567 2.939 14.355 1.00 97.94 91 VAL A CA 1
ATOM 698 C C . VAL A 1 91 ? -6.118 3.113 15.767 1.00 97.94 91 VAL A C 1
ATOM 700 O O . VAL A 1 91 ? -5.864 4.134 16.396 1.00 97.94 91 VAL A O 1
ATOM 703 N N . SER A 1 92 ? -6.843 2.121 16.289 1.00 97.81 92 SER A N 1
ATOM 704 C CA . SER A 1 92 ? -7.476 2.231 17.603 1.00 97.81 92 SER A CA 1
ATOM 705 C C . SER A 1 92 ? -6.473 2.166 18.756 1.00 97.81 92 SER A C 1
ATOM 707 O O . SER A 1 92 ? -6.619 2.897 19.728 1.00 97.81 92 SER A O 1
ATOM 709 N N . VAL A 1 93 ? -5.449 1.308 18.675 1.00 98.06 93 VAL A N 1
ATOM 710 C CA . VAL A 1 93 ? -4.453 1.175 19.755 1.00 98.06 93 VAL A CA 1
ATOM 711 C C . VAL A 1 93 ? -3.468 2.347 19.750 1.00 98.06 93 VAL A C 1
ATOM 713 O O . VAL A 1 93 ? -3.103 2.840 20.816 1.00 98.06 93 VAL A O 1
ATOM 716 N N . GLU A 1 94 ? -3.052 2.833 18.579 1.00 97.75 94 GLU A N 1
ATOM 717 C CA . GLU A 1 94 ? -2.197 4.023 18.507 1.00 97.75 94 GLU A CA 1
ATOM 718 C C . GLU A 1 94 ? -2.948 5.297 18.902 1.00 97.75 94 GLU A C 1
ATOM 720 O O . GLU A 1 94 ? -2.336 6.163 19.514 1.00 97.75 94 GLU A O 1
ATOM 725 N N . GLU A 1 95 ? -4.262 5.399 18.674 1.00 97.62 95 GLU A N 1
ATOM 726 C CA . GLU A 1 95 ? -5.050 6.511 19.225 1.00 97.62 95 GLU A CA 1
ATOM 727 C C . GLU A 1 95 ? -4.996 6.548 20.759 1.00 97.62 95 GLU A C 1
ATOM 729 O O . GLU A 1 95 ? -4.865 7.622 21.344 1.00 97.62 95 GLU A O 1
ATOM 734 N N . VAL A 1 96 ? -5.044 5.381 21.411 1.00 97.50 96 VAL A N 1
ATOM 735 C CA . VAL A 1 96 ? -4.908 5.270 22.873 1.00 97.50 96 VAL A CA 1
ATOM 736 C C . VAL A 1 96 ? -3.491 5.636 23.328 1.00 97.50 96 VAL A C 1
ATOM 738 O O . VAL A 1 96 ? -3.322 6.377 24.293 1.00 97.50 96 VAL A O 1
ATOM 741 N N . ASN A 1 97 ? -2.463 5.120 22.648 1.00 96.19 97 ASN A N 1
ATOM 742 C CA . ASN A 1 97 ? -1.063 5.299 23.052 1.00 96.19 97 ASN A CA 1
ATOM 743 C C . ASN A 1 97 ? -0.487 6.684 22.712 1.00 96.19 97 ASN A C 1
ATOM 745 O O . ASN A 1 97 ? 0.395 7.168 23.422 1.00 96.19 97 ASN A O 1
ATOM 749 N N . ARG A 1 98 ? -0.913 7.270 21.590 1.00 95.44 98 ARG A N 1
ATOM 750 C CA . ARG A 1 98 ? -0.338 8.464 20.953 1.00 95.44 98 ARG A CA 1
ATOM 751 C C . ARG A 1 98 ? -1.431 9.309 20.278 1.00 95.44 98 ARG A C 1
ATOM 753 O O . ARG A 1 98 ? -1.501 9.367 19.044 1.00 95.44 98 ARG A O 1
ATOM 760 N N . PRO A 1 99 ? -2.305 9.972 21.050 1.00 95.44 99 PRO A N 1
ATOM 761 C CA . PRO A 1 99 ? -3.423 10.745 20.504 1.00 95.44 99 PRO A CA 1
ATOM 762 C C . PRO A 1 99 ? -2.997 11.992 19.703 1.00 95.44 99 PRO A C 1
ATOM 764 O O . PRO A 1 99 ? -3.834 12.601 19.029 1.00 95.44 99 PRO A O 1
ATOM 767 N N . GLU A 1 100 ? -1.721 12.388 19.759 1.00 93.62 100 GLU A N 1
ATOM 768 C CA . GLU A 1 100 ? -1.149 13.544 19.058 1.00 93.62 100 GLU A CA 1
ATOM 769 C C . GLU A 1 100 ? -1.072 13.395 17.531 1.00 93.62 100 GLU A C 1
ATOM 771 O O . GLU A 1 100 ? -0.984 14.405 16.831 1.00 93.62 100 GLU A O 1
ATOM 776 N N . HIS A 1 101 ? -1.126 12.168 17.010 1.00 93.50 101 HIS A N 1
ATOM 777 C CA . HIS A 1 101 ? -1.090 11.901 15.572 1.00 93.50 101 HIS A CA 1
ATOM 778 C C . HIS A 1 101 ? -2.493 11.808 14.969 1.00 93.50 101 HIS A C 1
ATOM 780 O O . HIS A 1 101 ? -3.490 11.577 15.659 1.00 93.50 101 HIS A O 1
ATOM 786 N N . THR A 1 102 ? -2.579 11.977 13.650 1.00 93.75 102 THR A N 1
ATOM 787 C CA . THR A 1 102 ? -3.812 11.717 12.899 1.00 93.75 102 THR A CA 1
ATOM 788 C C . THR A 1 102 ? -3.777 10.317 12.308 1.00 93.75 102 THR A C 1
ATOM 790 O O . THR A 1 102 ? -2.917 10.011 11.482 1.00 93.75 102 THR A O 1
ATOM 793 N N . TYR A 1 103 ? -4.752 9.492 12.678 1.00 95.31 103 TYR A N 1
ATOM 794 C CA . TYR A 1 103 ? -4.901 8.132 12.171 1.00 95.31 103 TYR A CA 1
ATOM 795 C C . TYR A 1 103 ? -6.072 8.049 11.205 1.00 95.31 103 TYR A C 1
ATOM 797 O O . TYR A 1 103 ? -7.160 8.531 11.506 1.00 95.31 103 TYR A O 1
ATOM 805 N N . GLN A 1 104 ? -5.879 7.429 10.045 1.00 96.38 104 GLN A N 1
ATOM 806 C CA . GLN A 1 104 ? -6.951 7.238 9.064 1.00 96.38 104 GLN A CA 1
ATOM 807 C C . GLN A 1 104 ? -6.914 5.822 8.499 1.00 96.38 104 GLN A C 1
ATOM 809 O O . GLN A 1 104 ? -5.889 5.146 8.542 1.00 96.38 104 GLN A O 1
ATOM 814 N N . LEU A 1 105 ? -8.032 5.389 7.921 1.00 97.31 105 LEU A N 1
ATOM 815 C CA . LEU A 1 105 ? -8.100 4.186 7.097 1.00 97.31 105 LEU A CA 1
ATOM 816 C C . LEU A 1 105 ? -8.109 4.581 5.619 1.00 97.31 105 LEU A C 1
ATOM 818 O O . LEU A 1 105 ? -8.734 5.574 5.237 1.00 97.31 105 LEU A O 1
ATOM 822 N N . ALA A 1 106 ? -7.436 3.789 4.793 1.00 96.12 106 ALA A N 1
ATOM 823 C CA . ALA A 1 106 ? -7.451 3.917 3.344 1.00 96.12 106 ALA A CA 1
ATOM 824 C C . ALA A 1 106 ? -7.572 2.536 2.706 1.00 96.12 106 ALA A C 1
ATOM 826 O O . ALA A 1 106 ? -6.964 1.579 3.185 1.00 96.12 106 ALA A O 1
ATOM 827 N N . THR A 1 107 ? -8.311 2.445 1.602 1.00 94.88 107 THR A N 1
ATOM 828 C CA . THR A 1 107 ? -8.381 1.228 0.788 1.00 94.88 107 THR A CA 1
ATOM 829 C C . THR A 1 107 ? -7.930 1.539 -0.627 1.00 94.88 107 THR A C 1
ATOM 831 O O . THR A 1 107 ? -8.480 2.426 -1.271 1.00 94.88 107 THR A O 1
ATOM 834 N N . VAL A 1 108 ? -6.945 0.814 -1.147 1.00 92.31 108 VAL A N 1
ATOM 835 C CA . VAL A 1 108 ? -6.484 0.983 -2.535 1.00 92.31 108 VAL A CA 1
ATOM 836 C C . VAL A 1 108 ? -6.454 -0.358 -3.249 1.00 92.31 108 VAL A C 1
ATOM 838 O O . VAL A 1 108 ? -6.370 -1.410 -2.613 1.00 92.31 108 VAL A O 1
ATOM 841 N N . ASP A 1 109 ? -6.530 -0.319 -4.574 1.00 88.38 109 ASP A N 1
ATOM 842 C CA . ASP A 1 109 ? -6.312 -1.506 -5.392 1.00 88.38 109 ASP A CA 1
ATOM 843 C C . ASP A 1 109 ? -4.807 -1.815 -5.454 1.00 88.38 109 ASP A C 1
ATOM 845 O O . ASP A 1 109 ? -3.987 -0.935 -5.731 1.00 88.38 109 ASP A O 1
ATOM 849 N N . THR A 1 110 ? -4.439 -3.060 -5.163 1.00 86.38 110 THR A N 1
ATOM 850 C CA . THR A 1 110 ? -3.052 -3.538 -5.087 1.00 86.38 110 THR A CA 1
ATOM 851 C C . THR A 1 110 ? -2.894 -4.827 -5.901 1.00 86.38 110 THR A C 1
ATOM 853 O O . THR A 1 110 ? -3.890 -5.442 -6.284 1.00 86.38 110 THR A O 1
ATOM 856 N N . PRO A 1 111 ? -1.663 -5.312 -6.154 1.00 78.88 111 PRO A N 1
ATOM 857 C CA . PRO A 1 111 ? -1.456 -6.582 -6.853 1.00 78.88 111 PRO A CA 1
ATOM 858 C C . PRO A 1 111 ? -2.140 -7.790 -6.186 1.00 78.88 111 PRO A C 1
ATOM 860 O O . PRO A 1 111 ? -2.388 -8.793 -6.851 1.00 78.88 111 PRO A O 1
ATOM 863 N N . VAL A 1 112 ? -2.428 -7.715 -4.880 1.00 82.94 112 VAL A N 1
ATOM 864 C CA . VAL A 1 112 ? -3.101 -8.778 -4.112 1.00 82.94 112 VAL A CA 1
ATOM 865 C C . VAL A 1 112 ? -4.606 -8.537 -3.940 1.00 82.94 112 VAL A C 1
ATOM 867 O O . VAL A 1 112 ? -5.259 -9.254 -3.184 1.00 82.94 112 VAL A O 1
ATOM 870 N N . GLY A 1 113 ? -5.161 -7.555 -4.656 1.00 86.69 113 GLY A N 1
ATOM 871 C CA . GLY A 1 113 ? -6.559 -7.133 -4.589 1.00 86.69 113 GLY A CA 1
ATOM 872 C C . GLY A 1 113 ? -6.764 -5.858 -3.771 1.00 86.69 113 GLY A C 1
ATOM 873 O O . GLY A 1 113 ? -5.807 -5.189 -3.373 1.00 86.69 113 GLY A O 1
ATOM 874 N N . MET A 1 114 ? -8.031 -5.524 -3.515 1.00 90.19 114 MET A N 1
ATOM 875 C CA . MET A 1 114 ? -8.401 -4.391 -2.663 1.00 90.19 114 MET A CA 1
ATOM 876 C C . MET A 1 114 ? -7.799 -4.569 -1.269 1.00 90.19 114 MET A C 1
ATOM 878 O O . MET A 1 114 ? -8.037 -5.582 -0.609 1.00 90.19 114 MET A O 1
ATOM 882 N N . HIS A 1 115 ? -7.011 -3.591 -0.835 1.00 93.69 115 HIS A N 1
ATOM 883 C CA . HIS A 1 115 ? -6.244 -3.675 0.396 1.00 93.69 115 HIS A CA 1
ATOM 884 C C . HIS A 1 115 ? -6.506 -2.464 1.278 1.00 93.69 115 HIS A C 1
ATOM 886 O O . HIS A 1 115 ? -6.273 -1.329 0.856 1.00 93.69 115 HIS A O 1
ATOM 892 N N . THR A 1 116 ? -6.961 -2.714 2.506 1.00 95.56 116 THR A N 1
ATOM 893 C CA . THR A 1 116 ? -7.143 -1.675 3.522 1.00 95.56 116 THR A CA 1
ATOM 894 C C . THR A 1 116 ? -5.931 -1.616 4.440 1.00 95.56 116 THR A C 1
ATOM 896 O O . THR A 1 116 ? -5.460 -2.643 4.926 1.00 95.56 116 THR A O 1
ATOM 899 N N . PHE A 1 117 ? -5.435 -0.410 4.690 1.00 96.88 117 PHE A N 1
ATOM 900 C CA . PHE A 1 117 ? -4.253 -0.146 5.504 1.00 96.88 117 PHE A CA 1
ATOM 901 C C . PHE A 1 117 ? -4.421 1.173 6.272 1.00 96.88 117 PHE A C 1
ATOM 903 O O . PHE A 1 117 ? -5.240 2.017 5.888 1.00 96.88 117 PHE A O 1
ATOM 910 N N . PRO A 1 118 ? -3.674 1.364 7.371 1.00 97.25 118 PRO A N 1
ATOM 911 C CA . PRO A 1 118 ? -3.759 2.588 8.143 1.00 97.25 118 PRO A CA 1
ATOM 912 C C . PRO A 1 118 ? -2.798 3.661 7.617 1.00 97.25 118 PRO A C 1
ATOM 914 O O . PRO A 1 118 ? -1.707 3.366 7.115 1.00 97.25 118 PRO A O 1
ATOM 917 N N . LEU A 1 119 ? -3.206 4.916 7.782 1.00 94.75 119 LEU A N 1
ATOM 918 C CA . LEU A 1 119 ? -2.377 6.099 7.601 1.00 94.75 119 LEU A CA 1
ATOM 919 C C . LEU A 1 119 ? -2.059 6.712 8.962 1.00 94.75 119 LEU A C 1
ATOM 921 O O . LEU A 1 119 ? -2.962 6.855 9.785 1.00 94.75 119 LEU A O 1
ATOM 925 N N . VAL A 1 120 ? -0.810 7.128 9.152 1.00 91.44 120 VAL A N 1
ATOM 926 C CA . VAL A 1 120 ? -0.375 7.965 10.278 1.00 91.44 120 VAL A CA 1
ATOM 927 C C . VAL A 1 120 ? 0.159 9.265 9.693 1.00 91.44 120 VAL A C 1
ATOM 929 O O . VAL A 1 120 ? 1.099 9.246 8.899 1.00 91.44 120 VAL A O 1
ATOM 932 N N . ASP A 1 121 ? -0.487 10.384 10.015 1.00 87.25 121 ASP A N 1
ATOM 933 C CA . ASP A 1 121 ? -0.192 11.713 9.458 1.00 87.25 121 ASP A CA 1
ATOM 934 C C . ASP A 1 121 ? -0.118 11.712 7.920 1.00 87.25 121 ASP A C 1
ATOM 936 O O . ASP A 1 121 ? 0.778 12.288 7.297 1.00 87.25 121 ASP A O 1
ATOM 940 N N . GLY A 1 122 ? -1.057 10.996 7.295 1.00 83.44 122 GLY A N 1
ATOM 941 C CA . GLY A 1 122 ? -1.155 10.855 5.842 1.00 83.44 122 GLY A CA 1
ATOM 942 C C . GLY A 1 122 ? -0.159 9.879 5.208 1.00 83.44 122 GLY A C 1
ATOM 943 O O . GLY A 1 122 ? -0.188 9.707 3.991 1.00 83.44 122 GLY A O 1
ATOM 944 N N . LYS A 1 123 ? 0.703 9.214 5.990 1.00 86.56 123 LYS A N 1
ATOM 945 C CA . LYS A 1 123 ? 1.671 8.228 5.482 1.00 86.56 123 LYS A CA 1
ATOM 946 C C . LYS A 1 123 ? 1.188 6.793 5.696 1.00 86.56 123 LYS A C 1
ATOM 948 O O . LYS A 1 123 ? 0.737 6.480 6.798 1.00 86.56 123 LYS A O 1
ATOM 953 N N . PRO A 1 124 ? 1.313 5.903 4.697 1.00 92.31 124 PRO A N 1
ATOM 954 C CA . PRO A 1 124 ? 0.915 4.507 4.842 1.00 92.31 124 PRO A CA 1
ATOM 955 C C . PRO A 1 124 ? 1.814 3.754 5.826 1.00 92.31 124 PRO A C 1
ATOM 957 O O . PRO A 1 124 ? 3.039 3.858 5.767 1.00 92.31 124 PRO A O 1
ATOM 960 N N . ILE A 1 125 ? 1.213 2.913 6.669 1.00 93.00 125 ILE A N 1
ATOM 961 C CA . ILE A 1 125 ? 1.936 1.902 7.448 1.00 93.00 125 ILE A CA 1
ATOM 962 C C . ILE A 1 125 ? 1.664 0.522 6.848 1.00 93.00 125 ILE A C 1
ATOM 964 O O . ILE A 1 125 ? 0.529 0.052 6.791 1.00 93.00 125 ILE A O 1
ATOM 968 N N . VAL A 1 126 ? 2.728 -0.154 6.415 1.00 92.81 126 VAL A N 1
ATOM 969 C CA . VAL A 1 126 ? 2.637 -1.487 5.806 1.00 92.81 126 VAL A CA 1
ATOM 970 C C . VAL A 1 126 ? 2.427 -2.543 6.893 1.00 92.81 126 VAL A C 1
ATOM 972 O O . VAL A 1 126 ? 3.341 -2.821 7.668 1.00 92.81 126 VAL A O 1
ATOM 975 N N . LEU A 1 127 ? 1.253 -3.171 6.953 1.00 93.56 127 LEU A N 1
ATOM 976 C CA . LEU A 1 127 ? 0.957 -4.245 7.920 1.00 93.56 127 LEU A CA 1
ATOM 977 C C . LEU A 1 127 ? 0.895 -5.643 7.299 1.00 93.56 127 LEU A C 1
ATOM 979 O O . LEU A 1 127 ? 1.043 -6.632 8.017 1.00 93.56 127 LEU A O 1
ATOM 983 N N . ASP A 1 128 ? 0.694 -5.727 5.987 1.00 89.50 128 ASP A N 1
ATOM 984 C CA . ASP A 1 128 ? 0.689 -6.974 5.227 1.00 89.50 128 ASP A CA 1
ATOM 985 C C . ASP A 1 128 ? 2.005 -7.083 4.437 1.00 89.50 128 ASP A C 1
ATOM 987 O O . ASP A 1 128 ? 2.279 -6.228 3.596 1.00 89.50 128 ASP A O 1
ATOM 991 N N . PRO A 1 129 ? 2.840 -8.110 4.678 1.00 82.00 129 PRO A N 1
ATOM 992 C CA . PRO A 1 129 ? 4.120 -8.266 3.985 1.00 82.00 129 PRO A CA 1
ATOM 993 C C . PRO A 1 129 ? 3.974 -8.562 2.485 1.00 82.00 129 PRO A C 1
ATOM 995 O O . PRO A 1 129 ? 4.972 -8.570 1.766 1.00 82.00 129 PRO A O 1
ATOM 998 N N . ARG A 1 130 ? 2.756 -8.838 1.999 1.00 84.19 130 ARG A N 1
ATOM 999 C CA . ARG A 1 130 ? 2.473 -9.068 0.576 1.00 84.19 130 ARG A CA 1
ATOM 1000 C C . ARG A 1 130 ? 2.342 -7.769 -0.224 1.00 84.19 130 ARG A C 1
ATOM 1002 O O . ARG A 1 130 ? 2.323 -7.838 -1.451 1.00 84.19 130 ARG A O 1
ATOM 1009 N N . VAL A 1 131 ? 2.252 -6.612 0.438 1.00 87.12 131 VAL A N 1
ATOM 1010 C CA . VAL A 1 131 ? 2.212 -5.289 -0.206 1.00 87.12 131 VAL A CA 1
ATOM 1011 C C . VAL A 1 131 ? 3.427 -4.453 0.189 1.00 87.12 131 VAL A C 1
ATOM 1013 O O . VAL A 1 131 ? 3.948 -4.560 1.297 1.00 87.12 131 VAL A O 1
ATOM 1016 N N . THR A 1 132 ? 3.893 -3.617 -0.735 1.00 86.31 132 THR A N 1
ATOM 1017 C CA . THR A 1 132 ? 5.042 -2.723 -0.538 1.00 86.31 132 THR A CA 1
ATOM 1018 C C . THR A 1 132 ? 4.575 -1.315 -0.173 1.00 86.31 132 THR A C 1
ATOM 1020 O O . THR A 1 132 ? 3.460 -0.914 -0.515 1.00 86.31 132 THR A O 1
ATOM 1023 N N . SER A 1 133 ? 5.421 -0.539 0.508 1.00 84.06 133 SER A N 1
ATOM 1024 C CA . SER A 1 133 ? 5.145 0.876 0.813 1.00 84.06 133 SER A CA 1
ATOM 1025 C C . SER A 1 133 ? 4.853 1.681 -0.450 1.00 84.06 133 SER A C 1
ATOM 1027 O O . SER A 1 133 ? 3.902 2.452 -0.498 1.00 84.06 133 SER A O 1
ATOM 1029 N N . GLU A 1 134 ? 5.616 1.427 -1.503 1.00 81.50 134 GLU A N 1
ATOM 1030 C CA . GLU A 1 134 ? 5.556 2.096 -2.794 1.00 81.50 134 GLU A CA 1
ATOM 1031 C C . GLU A 1 134 ? 4.233 1.803 -3.503 1.00 81.50 134 GLU A C 1
ATOM 1033 O O . GLU A 1 134 ? 3.640 2.699 -4.107 1.00 81.50 134 GLU A O 1
ATOM 1038 N N . CYS A 1 135 ? 3.726 0.572 -3.369 1.00 86.31 135 CYS A N 1
ATOM 1039 C CA . CYS A 1 135 ? 2.395 0.208 -3.838 1.00 86.31 135 CYS A CA 1
ATOM 1040 C C . CYS A 1 135 ? 1.303 1.014 -3.129 1.00 86.31 135 CYS A C 1
ATOM 1042 O O . CYS A 1 135 ? 0.391 1.513 -3.791 1.00 86.31 135 CYS A O 1
ATOM 1044 N N . LEU A 1 136 ? 1.384 1.151 -1.803 1.00 88.25 136 LEU A N 1
ATOM 1045 C CA . LEU A 1 136 ? 0.387 1.894 -1.031 1.00 88.25 136 LEU A CA 1
ATOM 1046 C C . LEU A 1 136 ? 0.455 3.395 -1.330 1.00 88.25 136 LEU A C 1
ATOM 1048 O O . LEU A 1 136 ? -0.579 4.011 -1.570 1.00 88.25 136 LEU A O 1
ATOM 1052 N N . GLU A 1 137 ? 1.652 3.976 -1.394 1.00 83.62 137 GLU A N 1
ATOM 1053 C CA . GLU A 1 137 ? 1.845 5.395 -1.708 1.00 83.62 137 GLU A CA 1
ATOM 1054 C C . GLU A 1 137 ? 1.361 5.761 -3.111 1.00 83.62 137 GLU A C 1
ATOM 1056 O O . GLU A 1 137 ? 0.647 6.751 -3.283 1.00 83.62 137 GLU A O 1
ATOM 1061 N N . CYS A 1 138 ? 1.688 4.952 -4.122 1.00 80.06 138 CYS A N 1
ATOM 1062 C CA . CYS A 1 138 ? 1.179 5.181 -5.471 1.00 80.06 138 CYS A CA 1
ATOM 1063 C C . CYS A 1 138 ? -0.339 4.982 -5.529 1.00 80.06 138 CYS A C 1
ATOM 1065 O O . CYS A 1 138 ? -1.034 5.778 -6.162 1.00 80.06 138 CYS A O 1
ATOM 1067 N N . GLY A 1 139 ? -0.867 3.978 -4.819 1.00 86.44 139 GLY A N 1
ATOM 1068 C CA . GLY A 1 139 ? -2.303 3.772 -4.652 1.00 86.44 139 GLY A CA 1
ATOM 1069 C C . GLY A 1 139 ? -3.001 5.004 -4.071 1.00 86.44 139 GLY A C 1
ATOM 1070 O O . GLY A 1 139 ? -4.001 5.458 -4.628 1.00 86.44 139 GLY A O 1
ATOM 1071 N N . LEU A 1 140 ? -2.451 5.604 -3.011 1.00 85.69 140 LEU A N 1
ATOM 1072 C CA . LEU A 1 140 ? -2.954 6.861 -2.450 1.00 85.69 140 LEU A CA 1
ATOM 1073 C C . LEU A 1 140 ? -2.897 7.981 -3.486 1.00 85.69 140 LEU A C 1
ATOM 1075 O O . LEU A 1 140 ? -3.908 8.626 -3.737 1.00 85.69 140 LEU A O 1
ATOM 1079 N N . ALA A 1 141 ? -1.759 8.168 -4.152 1.00 80.44 141 ALA A N 1
ATOM 1080 C CA . ALA A 1 141 ? -1.566 9.261 -5.100 1.00 80.44 141 ALA A CA 1
ATOM 1081 C C . ALA A 1 141 ? -2.506 9.193 -6.318 1.00 80.44 141 ALA A C 1
ATOM 1083 O O . ALA A 1 141 ? -2.914 10.228 -6.853 1.00 80.44 141 ALA A O 1
ATOM 1084 N N . ILE A 1 142 ? -2.899 7.994 -6.756 1.00 83.56 142 ILE A N 1
ATOM 1085 C CA . ILE A 1 142 ? -3.939 7.806 -7.782 1.00 83.56 142 ILE A CA 1
ATOM 1086 C C . ILE A 1 142 ? -5.308 8.260 -7.271 1.00 83.56 142 ILE A C 1
ATOM 1088 O O . ILE A 1 142 ? -6.086 8.803 -8.050 1.00 83.56 142 ILE A O 1
ATOM 1092 N N . ASN A 1 143 ? -5.594 8.063 -5.986 1.00 83.25 143 ASN A N 1
ATOM 1093 C CA . ASN A 1 143 ? -6.877 8.386 -5.368 1.00 83.25 143 ASN A CA 1
ATOM 1094 C C . ASN A 1 143 ? -6.948 9.829 -4.823 1.00 83.25 143 ASN A C 1
ATOM 1096 O O . ASN A 1 143 ? -8.045 10.339 -4.609 1.00 83.25 143 ASN A O 1
ATOM 1100 N N . THR A 1 144 ? -5.815 10.519 -4.647 1.00 78.38 144 THR A N 1
ATOM 1101 C CA . THR A 1 144 ? -5.771 11.918 -4.190 1.00 78.38 144 THR A CA 1
ATOM 1102 C C . THR A 1 144 ? -6.314 12.883 -5.255 1.00 78.38 144 THR A C 1
ATOM 1104 O O . THR A 1 144 ? -5.821 12.889 -6.385 1.00 78.38 144 THR A O 1
ATOM 1107 N N . PRO A 1 145 ? -7.264 13.777 -4.935 1.00 67.88 145 PRO A N 1
ATOM 1108 C CA . PRO A 1 145 ? -7.670 14.843 -5.848 1.00 67.88 145 PRO A CA 1
ATOM 1109 C C . PRO A 1 145 ? -6.504 15.780 -6.207 1.00 67.88 145 PRO A C 1
ATOM 1111 O O . PRO A 1 145 ? -5.678 16.115 -5.365 1.00 67.88 145 PRO A O 1
ATOM 1114 N N . GLY A 1 146 ? -6.451 16.251 -7.455 1.00 65.69 146 GLY A N 1
ATOM 1115 C CA . GLY A 1 146 ? -5.396 17.167 -7.911 1.00 65.69 146 GLY A CA 1
ATOM 1116 C C . GLY A 1 146 ? -4.137 16.461 -8.440 1.00 65.69 146 GLY A C 1
ATOM 1117 O O . GLY A 1 146 ? -4.228 15.300 -8.858 1.00 65.69 146 GLY A O 1
ATOM 1118 N N . PRO A 1 147 ? -2.989 17.166 -8.513 1.00 60.81 147 PRO A N 1
ATOM 1119 C CA . PRO A 1 147 ? -1.748 16.625 -9.060 1.00 60.81 147 PRO A CA 1
ATOM 1120 C C . PRO A 1 147 ? -1.262 15.385 -8.306 1.00 60.81 147 PRO A C 1
ATOM 1122 O O . PRO A 1 147 ? -1.285 15.335 -7.079 1.00 60.81 147 PRO A O 1
ATOM 1125 N N . VAL A 1 148 ? -0.786 14.392 -9.055 1.00 63.56 148 VAL A N 1
ATOM 1126 C CA . VAL A 1 148 ? -0.174 13.181 -8.501 1.00 63.56 148 VAL A CA 1
ATOM 1127 C C . VAL A 1 148 ? 1.222 13.531 -7.980 1.00 63.56 148 VAL A C 1
ATOM 1129 O O . VAL A 1 148 ? 2.136 13.758 -8.772 1.00 63.56 148 VAL A O 1
ATOM 1132 N N . ALA A 1 149 ? 1.387 13.580 -6.660 1.00 66.00 149 ALA A N 1
ATOM 1133 C CA . ALA A 1 149 ? 2.684 13.749 -6.014 1.00 66.00 149 ALA A CA 1
ATOM 1134 C C . ALA A 1 149 ? 3.193 12.381 -5.542 1.00 66.00 149 ALA A C 1
ATOM 1136 O O . ALA A 1 149 ? 2.669 11.820 -4.586 1.00 66.00 149 ALA A O 1
ATOM 1137 N N . VAL A 1 150 ? 4.193 11.840 -6.239 1.00 66.94 150 VAL A N 1
ATOM 1138 C CA . VAL A 1 150 ? 4.853 10.572 -5.894 1.00 66.94 150 VAL A CA 1
ATOM 1139 C C . VAL A 1 150 ? 6.356 10.797 -5.942 1.00 66.94 150 VAL A C 1
ATOM 1141 O O . VAL A 1 150 ? 6.858 11.444 -6.866 1.00 66.94 150 VAL A O 1
ATOM 1144 N N . GLU A 1 151 ? 7.082 10.270 -4.959 1.00 70.44 151 GLU A N 1
ATOM 1145 C CA . GLU A 1 151 ? 8.540 10.294 -4.992 1.00 70.44 151 GLU A CA 1
ATOM 1146 C C . GLU A 1 151 ? 9.050 9.502 -6.213 1.00 70.44 151 GLU A C 1
ATOM 1148 O O . GLU A 1 151 ? 8.596 8.377 -6.444 1.00 70.44 151 GLU A O 1
ATOM 1153 N N . PRO A 1 152 ? 10.017 10.021 -6.994 1.00 71.94 152 PRO A N 1
ATOM 1154 C CA . PRO A 1 152 ? 10.500 9.337 -8.193 1.00 71.94 152 PRO A CA 1
ATOM 1155 C C . PRO A 1 152 ? 10.948 7.890 -7.952 1.00 71.94 152 PRO A C 1
ATOM 1157 O O . PRO A 1 152 ? 10.668 7.019 -8.774 1.00 71.94 152 PRO A O 1
ATOM 1160 N N . ARG A 1 153 ? 11.599 7.606 -6.815 1.00 73.62 153 ARG A N 1
ATOM 1161 C CA . ARG A 1 153 ? 12.017 6.241 -6.457 1.00 73.62 153 ARG A CA 1
ATOM 1162 C C . ARG A 1 153 ? 10.821 5.305 -6.273 1.00 73.62 153 ARG A C 1
ATOM 1164 O O . ARG A 1 153 ? 10.862 4.182 -6.771 1.00 73.62 153 ARG A O 1
ATOM 1171 N N . ASN A 1 154 ? 9.742 5.794 -5.670 1.00 73.62 154 ASN A N 1
ATOM 1172 C CA . ASN A 1 154 ? 8.540 5.005 -5.403 1.00 73.62 154 ASN A CA 1
ATOM 1173 C C . ASN A 1 154 ? 7.751 4.771 -6.694 1.00 73.62 154 ASN A C 1
ATOM 1175 O O . ASN A 1 154 ? 7.300 3.656 -6.942 1.00 73.62 154 ASN A O 1
ATOM 1179 N N . ALA A 1 155 ? 7.702 5.766 -7.587 1.00 77.44 155 ALA A N 1
ATOM 1180 C CA . ALA A 1 155 ? 7.137 5.600 -8.926 1.00 77.44 155 ALA A CA 1
ATOM 1181 C C . ALA A 1 155 ? 7.892 4.538 -9.750 1.00 77.44 155 ALA A C 1
ATOM 1183 O O . ALA A 1 155 ? 7.269 3.720 -10.426 1.00 77.44 155 ALA A O 1
ATOM 1184 N N . VAL A 1 156 ? 9.230 4.514 -9.676 1.00 81.12 156 VAL A N 1
ATOM 1185 C CA . VAL A 1 156 ? 10.054 3.498 -10.354 1.00 81.12 156 VAL A CA 1
ATOM 1186 C C . VAL A 1 156 ? 9.836 2.112 -9.750 1.00 81.12 156 VAL A C 1
ATOM 1188 O O . VAL A 1 156 ? 9.623 1.158 -10.497 1.00 81.12 156 VAL A O 1
ATOM 1191 N N . ALA A 1 157 ? 9.866 1.984 -8.422 1.00 82.56 157 ALA A N 1
ATOM 1192 C CA . ALA A 1 157 ? 9.640 0.712 -7.739 1.00 82.56 157 ALA A CA 1
ATOM 1193 C C . ALA A 1 157 ? 8.252 0.140 -8.056 1.00 82.56 157 ALA A C 1
ATOM 1195 O O . ALA A 1 157 ? 8.135 -1.007 -8.484 1.00 82.56 157 ALA A O 1
ATOM 1196 N N . TRP A 1 158 ? 7.213 0.968 -7.966 1.00 85.25 158 TRP A N 1
ATOM 1197 C CA . TRP A 1 158 ? 5.848 0.560 -8.274 1.00 85.25 158 TRP A CA 1
ATOM 1198 C C . TRP A 1 158 ? 5.657 0.180 -9.747 1.00 85.25 158 TRP A C 1
ATOM 1200 O O . TRP A 1 158 ? 4.980 -0.799 -10.049 1.00 85.25 158 TRP A O 1
ATOM 1210 N N . MET A 1 159 ? 6.304 0.885 -10.681 1.00 86.88 159 MET A N 1
ATOM 1211 C CA . MET A 1 159 ? 6.319 0.505 -12.098 1.00 86.88 159 MET A CA 1
ATOM 1212 C C . MET A 1 159 ? 6.961 -0.878 -12.317 1.00 86.88 159 MET A C 1
ATOM 1214 O O . MET A 1 159 ? 6.466 -1.672 -13.118 1.00 86.88 159 MET A O 1
ATOM 1218 N N . VAL A 1 160 ? 8.048 -1.193 -11.603 1.00 88.88 160 VAL A N 1
ATOM 1219 C CA . VAL A 1 160 ? 8.675 -2.526 -11.639 1.00 88.88 160 VAL A CA 1
ATOM 1220 C C . VAL A 1 160 ? 7.730 -3.588 -11.070 1.00 88.88 160 VAL A C 1
ATOM 1222 O O . VAL A 1 160 ? 7.593 -4.656 -11.670 1.00 88.88 160 VAL A O 1
ATOM 1225 N N . ASP A 1 161 ? 7.052 -3.297 -9.959 1.00 86.88 161 ASP A N 1
ATOM 1226 C CA . ASP A 1 161 ? 6.076 -4.202 -9.341 1.00 86.88 161 ASP A CA 1
ATOM 1227 C C . ASP A 1 161 ? 4.874 -4.448 -10.263 1.00 86.88 161 ASP A C 1
ATOM 1229 O O . ASP A 1 161 ? 4.434 -5.587 -10.421 1.00 86.88 161 ASP A O 1
ATOM 1233 N N . MET A 1 162 ? 4.381 -3.413 -10.950 1.00 86.12 162 MET A N 1
ATOM 1234 C CA . MET A 1 162 ? 3.362 -3.558 -11.991 1.00 86.12 162 MET A CA 1
ATOM 1235 C C . MET A 1 162 ? 3.819 -4.492 -13.101 1.00 86.12 162 MET A C 1
ATOM 1237 O O . MET A 1 162 ? 3.089 -5.413 -13.466 1.00 86.12 162 MET A O 1
ATOM 1241 N N . ALA A 1 163 ? 5.027 -4.282 -13.630 1.00 85.38 163 ALA A N 1
ATOM 1242 C CA . ALA A 1 163 ? 5.562 -5.140 -14.676 1.00 85.38 163 ALA A CA 1
ATOM 1243 C C . ALA A 1 163 ? 5.660 -6.604 -14.215 1.00 85.38 163 ALA A C 1
ATOM 1245 O O . ALA A 1 163 ? 5.402 -7.520 -14.997 1.00 85.38 163 ALA A O 1
ATOM 1246 N N . ALA A 1 164 ? 5.991 -6.834 -12.941 1.00 87.25 164 ALA A N 1
ATOM 1247 C CA . ALA A 1 164 ? 6.132 -8.170 -12.374 1.00 87.25 164 ALA A CA 1
ATOM 1248 C C . ALA A 1 164 ? 4.835 -8.994 -12.397 1.00 87.25 164 ALA A C 1
ATOM 1250 O O . ALA A 1 164 ? 4.908 -10.209 -12.593 1.00 87.25 164 ALA A O 1
ATOM 1251 N N . GLN A 1 165 ? 3.671 -8.350 -12.259 1.00 83.69 165 GLN A N 1
ATOM 1252 C CA . GLN A 1 165 ? 2.364 -9.025 -12.244 1.00 83.69 165 GLN A CA 1
ATOM 1253 C C . GLN A 1 165 ? 2.093 -9.806 -13.537 1.00 83.69 165 GLN A C 1
ATOM 1255 O O . GLN A 1 165 ? 1.635 -10.948 -13.497 1.00 83.69 165 GLN A O 1
ATOM 1260 N N . ASP A 1 166 ? 2.420 -9.208 -14.685 1.00 81.38 166 ASP A N 1
ATOM 1261 C CA . ASP A 1 166 ? 2.111 -9.780 -15.998 1.00 81.38 166 ASP A CA 1
ATOM 1262 C C . ASP A 1 166 ? 3.345 -10.430 -16.652 1.00 81.38 166 ASP A C 1
ATOM 1264 O O . ASP A 1 166 ? 3.207 -11.292 -17.522 1.00 81.38 166 ASP A O 1
ATOM 1268 N N . ALA A 1 167 ? 4.566 -10.095 -16.213 1.00 80.25 167 ALA A N 1
ATOM 1269 C CA . ALA A 1 167 ? 5.793 -10.682 -16.755 1.00 80.25 167 ALA A CA 1
ATOM 1270 C C . ALA A 1 167 ? 5.844 -12.209 -16.585 1.00 80.25 167 ALA A C 1
ATOM 1272 O O . ALA A 1 167 ? 6.328 -12.903 -17.478 1.00 80.25 167 ALA A O 1
ATOM 1273 N N . GLY A 1 168 ? 5.314 -12.750 -15.483 1.00 76.94 168 GLY A N 1
ATOM 1274 C CA . GLY A 1 168 ? 5.254 -14.198 -15.242 1.00 76.94 168 GLY A CA 1
ATOM 1275 C C . GLY A 1 168 ? 4.420 -14.975 -16.267 1.00 76.94 168 GLY A C 1
ATOM 1276 O O . GLY A 1 168 ? 4.626 -16.172 -16.446 1.00 76.94 168 GLY A O 1
ATOM 1277 N N . GLN A 1 169 ? 3.518 -14.298 -16.980 1.00 79.38 169 GLN A N 1
ATOM 1278 C CA . GLN A 1 169 ? 2.652 -14.907 -17.995 1.00 79.38 169 GLN A CA 1
ATOM 1279 C C . GLN A 1 169 ? 3.344 -15.049 -19.360 1.00 79.38 169 GLN A C 1
ATOM 1281 O O . GLN A 1 169 ? 2.796 -15.651 -20.283 1.00 79.38 169 GLN A O 1
ATOM 1286 N N . LEU A 1 170 ? 4.548 -14.493 -19.514 1.00 78.19 170 LEU A N 1
ATOM 1287 C CA . LEU A 1 170 ? 5.287 -14.459 -20.771 1.00 78.19 170 LEU A CA 1
ATOM 1288 C C . LEU A 1 170 ? 6.494 -15.397 -20.701 1.00 78.19 170 LEU A C 1
ATOM 1290 O O . LEU A 1 170 ? 7.254 -15.373 -19.737 1.00 78.19 170 LEU A O 1
ATOM 1294 N N . ARG A 1 171 ? 6.725 -16.176 -21.768 1.00 73.44 171 ARG A N 1
ATOM 1295 C CA . ARG A 1 171 ? 7.767 -17.225 -21.825 1.00 73.44 171 ARG A CA 1
ATOM 1296 C C . ARG A 1 171 ? 9.150 -16.767 -21.335 1.00 73.44 171 ARG A C 1
ATOM 1298 O O . ARG A 1 171 ? 9.812 -17.513 -20.627 1.00 73.44 171 ARG A O 1
ATOM 1305 N N . ASN A 1 172 ? 9.566 -15.553 -21.703 1.00 79.94 172 ASN A N 1
ATOM 1306 C CA . ASN A 1 172 ? 10.851 -14.960 -21.305 1.00 79.94 172 ASN A CA 1
ATOM 1307 C C . ASN A 1 172 ? 10.686 -13.754 -20.359 1.00 79.94 172 ASN A C 1
ATOM 1309 O O . ASN A 1 172 ? 11.652 -13.036 -20.095 1.00 79.94 172 ASN A O 1
ATOM 1313 N N . GLY A 1 173 ? 9.470 -13.503 -19.871 1.00 79.94 173 GLY A N 1
ATOM 1314 C CA . GLY A 1 173 ? 9.140 -12.309 -19.100 1.00 79.94 173 GLY A CA 1
ATOM 1315 C C . GLY A 1 173 ? 9.887 -12.201 -17.769 1.00 79.94 173 GLY A C 1
ATOM 1316 O O . GLY A 1 173 ? 10.443 -11.133 -17.521 1.00 79.94 173 GLY A O 1
ATOM 1317 N N . PRO A 1 174 ? 10.016 -13.264 -16.947 1.00 87.69 174 PRO A N 1
ATOM 1318 C CA . PRO A 1 174 ? 10.759 -13.184 -15.685 1.00 87.69 174 PRO A CA 1
ATOM 1319 C C . PRO A 1 174 ? 12.232 -12.801 -15.870 1.00 87.69 174 PRO A C 1
ATOM 1321 O O . PRO A 1 174 ? 12.766 -11.977 -15.129 1.00 87.69 174 PRO A O 1
ATOM 1324 N N . SER A 1 175 ? 12.895 -13.356 -16.889 1.00 85.44 175 SER A N 1
ATOM 1325 C CA . SER A 1 175 ? 14.291 -13.032 -17.194 1.00 85.44 175 SER A CA 1
ATOM 1326 C C . SER A 1 175 ? 14.447 -11.605 -17.721 1.00 85.44 175 SER A C 1
ATOM 1328 O O . SER A 1 175 ? 15.367 -10.904 -17.302 1.00 85.44 175 SER A O 1
ATOM 1330 N N . ALA A 1 176 ? 13.546 -11.153 -18.601 1.00 83.62 176 ALA A N 1
ATOM 1331 C CA . ALA A 1 176 ? 13.542 -9.778 -19.103 1.00 83.62 176 ALA A CA 1
ATOM 1332 C C . ALA A 1 176 ? 13.270 -8.766 -17.978 1.00 83.62 176 ALA A C 1
ATOM 1334 O O . ALA A 1 176 ? 13.982 -7.773 -17.863 1.00 83.62 176 ALA A O 1
ATOM 1335 N N . LEU A 1 177 ? 12.317 -9.059 -17.090 1.00 88.12 177 LEU A N 1
ATOM 1336 C CA . LEU A 1 177 ? 12.032 -8.257 -15.903 1.00 88.12 177 LEU A CA 1
ATOM 1337 C C . LEU A 1 177 ? 13.259 -8.152 -14.990 1.00 88.12 177 LEU A C 1
ATOM 1339 O O . LEU A 1 177 ? 13.624 -7.052 -14.583 1.00 88.12 177 LEU A O 1
ATOM 1343 N N . TYR A 1 178 ? 13.920 -9.277 -14.694 1.00 91.94 178 TYR A N 1
ATOM 1344 C CA . TYR A 1 178 ? 15.127 -9.296 -13.864 1.00 91.94 178 TYR A CA 1
ATOM 1345 C C . TYR A 1 178 ? 16.252 -8.451 -14.472 1.00 91.94 178 TYR A C 1
ATOM 1347 O O . TYR A 1 178 ? 16.868 -7.641 -13.776 1.00 91.94 178 TYR A O 1
ATOM 1355 N N . LEU A 1 179 ? 16.503 -8.605 -15.776 1.00 90.94 179 LEU A N 1
ATOM 1356 C CA . LEU A 1 179 ? 17.518 -7.830 -16.491 1.00 90.94 179 LEU A CA 1
ATOM 1357 C C . LEU A 1 179 ? 17.189 -6.333 -16.496 1.00 90.94 179 LEU A C 1
ATOM 1359 O O . LEU A 1 179 ? 18.047 -5.533 -16.130 1.00 90.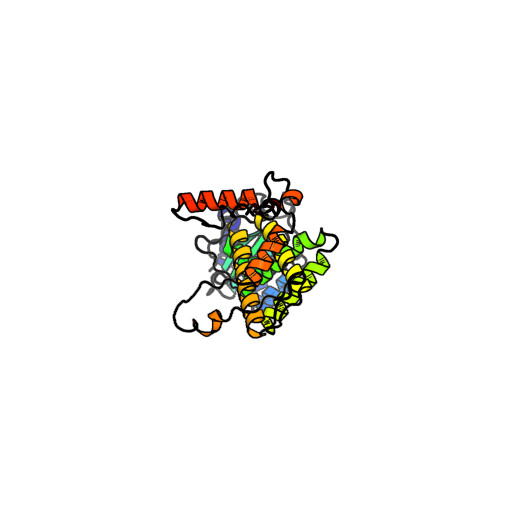94 179 LEU A O 1
ATOM 1363 N N . GLY A 1 180 ? 15.956 -5.958 -16.845 1.00 88.56 180 GLY A N 1
ATOM 1364 C CA . GLY A 1 180 ? 15.512 -4.562 -16.891 1.00 88.56 180 GLY A CA 1
ATOM 1365 C C . GLY A 1 180 ? 15.558 -3.890 -15.518 1.00 88.56 180 GLY A C 1
ATOM 1366 O O . GLY A 1 180 ? 16.136 -2.814 -15.378 1.00 88.56 180 GLY A O 1
ATOM 1367 N N . LYS A 1 181 ? 15.044 -4.557 -14.476 1.00 92.94 181 LYS A N 1
ATOM 1368 C CA . LYS A 1 181 ? 15.089 -4.072 -13.086 1.00 92.94 181 LYS A CA 1
ATOM 1369 C C . LYS A 1 181 ? 16.522 -3.812 -12.621 1.00 92.94 181 LYS A C 1
ATOM 1371 O O . LYS A 1 181 ? 16.809 -2.757 -12.060 1.00 92.94 181 LYS A O 1
ATOM 1376 N N . ASN A 1 182 ? 17.432 -4.759 -12.851 1.00 93.25 182 ASN A N 1
ATOM 1377 C CA . ASN A 1 182 ? 18.823 -4.612 -12.422 1.00 93.25 182 ASN A CA 1
ATOM 1378 C C . ASN A 1 182 ? 19.579 -3.555 -13.228 1.00 93.25 182 ASN A C 1
ATOM 1380 O O . ASN A 1 182 ? 20.462 -2.897 -12.681 1.00 93.25 182 ASN A O 1
ATOM 1384 N N . ALA A 1 183 ? 19.244 -3.385 -14.507 1.00 89.50 183 ALA A N 1
ATOM 1385 C CA . ALA A 1 183 ? 19.790 -2.319 -15.334 1.00 89.50 183 ALA A CA 1
ATOM 1386 C C . ALA A 1 183 ? 19.368 -0.942 -14.816 1.00 89.50 183 ALA A C 1
ATOM 1388 O O . ALA A 1 183 ? 20.232 -0.100 -14.594 1.00 89.50 183 ALA A O 1
ATOM 1389 N N . ILE A 1 184 ? 18.074 -0.752 -14.522 1.00 88.19 184 ILE A N 1
ATOM 1390 C CA . ILE A 1 184 ? 17.551 0.478 -13.908 1.00 88.19 184 ILE A CA 1
ATOM 1391 C C . ILE A 1 184 ? 18.258 0.751 -12.582 1.00 88.19 184 ILE A C 1
ATOM 1393 O O . ILE A 1 184 ? 18.748 1.856 -12.375 1.00 88.19 184 ILE A O 1
ATOM 1397 N N . ARG A 1 185 ? 18.369 -0.257 -11.707 1.00 89.88 185 ARG A N 1
ATOM 1398 C CA . ARG A 1 185 ? 19.021 -0.092 -10.401 1.00 89.88 185 ARG A CA 1
ATOM 1399 C C . ARG A 1 185 ? 20.473 0.365 -10.539 1.00 89.88 185 ARG A C 1
ATOM 1401 O O . ARG A 1 185 ? 20.837 1.387 -9.978 1.00 89.88 185 ARG A O 1
ATOM 1408 N N . ARG A 1 186 ? 21.288 -0.344 -11.327 1.00 90.44 186 ARG A N 1
ATOM 1409 C CA . ARG A 1 186 ? 22.700 0.025 -11.547 1.00 90.44 186 ARG A CA 1
ATOM 1410 C C . ARG A 1 186 ? 22.845 1.383 -12.233 1.00 90.44 186 ARG A C 1
ATOM 1412 O O . ARG A 1 186 ? 23.773 2.124 -11.933 1.00 90.44 186 ARG A O 1
ATOM 1419 N N . MET A 1 187 ? 21.940 1.723 -13.148 1.00 87.75 187 MET A N 1
ATOM 1420 C CA . MET A 1 187 ? 21.938 3.031 -13.803 1.00 87.75 187 MET A CA 1
ATOM 1421 C C . MET A 1 187 ? 21.668 4.160 -12.801 1.00 87.75 187 MET A C 1
ATOM 1423 O O . MET A 1 187 ? 22.343 5.183 -12.850 1.00 87.75 187 MET A O 1
ATOM 1427 N N . LEU A 1 188 ? 20.709 3.975 -11.891 1.00 80.12 188 LEU A N 1
ATOM 1428 C CA . LEU A 1 188 ? 20.336 4.982 -10.895 1.00 80.12 188 LEU A CA 1
ATOM 1429 C C . LEU A 1 188 ? 21.336 5.091 -9.741 1.00 80.12 188 LEU A C 1
ATOM 1431 O O . LEU A 1 188 ? 21.643 6.202 -9.316 1.00 80.12 188 LEU A O 1
ATOM 1435 N N . ASP A 1 189 ? 21.819 3.959 -9.231 1.00 82.56 189 ASP A N 1
ATOM 1436 C CA . ASP A 1 189 ? 22.656 3.926 -8.030 1.00 82.56 189 ASP A CA 1
ATOM 1437 C C . ASP A 1 189 ? 24.146 4.106 -8.370 1.00 82.56 189 ASP A C 1
ATOM 1439 O O . ASP A 1 189 ? 24.847 4.846 -7.683 1.00 82.56 189 ASP A O 1
ATOM 1443 N N . ASP A 1 190 ? 24.615 3.496 -9.465 1.00 83.38 190 ASP A N 1
ATOM 1444 C CA . ASP A 1 190 ? 26.039 3.466 -9.831 1.00 83.38 190 ASP A CA 1
ATOM 1445 C C . ASP A 1 190 ? 26.371 4.358 -11.043 1.00 83.38 190 ASP A C 1
ATOM 1447 O O . ASP A 1 190 ? 27.533 4.467 -11.440 1.00 83.38 190 ASP A O 1
ATOM 1451 N N . GLY A 1 191 ? 25.366 4.954 -11.700 1.00 77.19 191 GLY A N 1
ATOM 1452 C CA . GLY A 1 191 ? 25.555 5.663 -12.972 1.00 77.19 191 GLY A CA 1
ATOM 1453 C C . GLY A 1 191 ? 26.019 4.750 -14.114 1.00 77.19 191 GLY A C 1
ATOM 1454 O O . GLY A 1 191 ? 26.599 5.224 -15.093 1.00 77.19 191 GLY A O 1
ATOM 1455 N N . ALA A 1 192 ? 25.818 3.434 -13.986 1.00 80.75 192 ALA A N 1
ATOM 1456 C CA . ALA A 1 192 ? 26.298 2.455 -14.951 1.00 80.75 192 ALA A CA 1
ATOM 1457 C C . ALA A 1 192 ? 25.521 2.530 -16.270 1.00 80.75 192 ALA A C 1
ATOM 1459 O O . ALA A 1 192 ? 24.293 2.579 -16.290 1.00 80.75 192 ALA A O 1
ATOM 1460 N N . VAL A 1 193 ? 26.254 2.460 -17.381 1.00 82.19 193 VAL A N 1
ATOM 1461 C CA . VAL A 1 193 ? 25.677 2.453 -18.730 1.00 82.19 193 VAL A CA 1
ATOM 1462 C C . VAL A 1 193 ? 25.093 1.065 -19.018 1.00 82.19 193 VAL A C 1
ATOM 1464 O O . VAL A 1 193 ? 25.860 0.093 -19.036 1.00 82.19 193 VAL A O 1
ATOM 1467 N N . PRO A 1 194 ? 23.776 0.934 -19.261 1.00 80.81 194 PRO A N 1
ATOM 1468 C CA . PRO A 1 194 ? 23.177 -0.352 -19.599 1.00 80.81 194 PRO A CA 1
ATOM 1469 C C . PRO A 1 194 ? 23.693 -0.887 -20.942 1.00 80.81 194 PRO A C 1
ATOM 1471 O O . PRO A 1 194 ? 23.910 -0.134 -21.893 1.00 80.81 194 PRO A O 1
ATOM 1474 N N . ALA A 1 195 ? 23.880 -2.202 -21.048 1.00 83.69 195 ALA A N 1
ATOM 1475 C CA . ALA A 1 195 ? 24.191 -2.853 -22.321 1.00 83.69 195 ALA A CA 1
ATOM 1476 C C . ALA A 1 195 ? 22.966 -2.831 -23.267 1.00 83.69 195 ALA A C 1
ATOM 1478 O O . ALA A 1 195 ? 21.838 -2.771 -22.784 1.00 83.69 195 ALA A O 1
ATOM 1479 N N . PRO A 1 196 ? 23.122 -2.992 -24.598 1.00 80.31 196 PRO A N 1
ATOM 1480 C CA . PRO A 1 196 ? 21.989 -2.954 -25.536 1.00 80.31 196 PRO A CA 1
ATOM 1481 C C . PRO A 1 196 ? 20.835 -3.905 -25.174 1.00 80.31 196 PRO A C 1
ATOM 1483 O O . PRO A 1 196 ? 19.675 -3.507 -25.146 1.00 80.31 196 PRO A O 1
ATOM 1486 N N . ARG A 1 197 ? 21.162 -5.142 -24.771 1.00 79.56 197 ARG A N 1
ATOM 1487 C CA . ARG A 1 197 ? 20.176 -6.131 -24.293 1.00 79.56 197 ARG A CA 1
ATOM 1488 C C . ARG A 1 197 ? 19.424 -5.694 -23.029 1.00 79.56 197 ARG A C 1
ATOM 1490 O O . ARG A 1 197 ? 18.321 -6.157 -22.772 1.00 79.56 197 ARG A O 1
ATOM 1497 N N . GLU A 1 198 ? 20.057 -4.866 -22.204 1.00 84.31 198 GLU A N 1
ATOM 1498 C CA . GLU A 1 198 ? 19.491 -4.352 -20.959 1.00 84.31 198 GLU A CA 1
ATOM 1499 C C . GLU A 1 198 ? 18.555 -3.182 -21.248 1.00 84.31 198 GLU A C 1
ATOM 1501 O O . GLU A 1 198 ? 17.489 -3.114 -20.651 1.00 84.31 198 GLU A O 1
ATOM 1506 N N . ILE A 1 199 ? 18.893 -2.340 -22.230 1.00 79.50 199 ILE A N 1
ATOM 1507 C CA . ILE A 1 199 ? 18.001 -1.294 -22.746 1.00 79.50 199 ILE A CA 1
ATOM 1508 C C . ILE A 1 199 ? 16.733 -1.925 -23.341 1.00 79.50 199 ILE A C 1
ATOM 1510 O O . ILE A 1 199 ? 15.626 -1.488 -23.030 1.00 79.50 199 ILE A O 1
ATOM 1514 N N . ASP A 1 200 ? 16.867 -2.997 -24.129 1.00 76.81 200 ASP A N 1
ATOM 1515 C CA . ASP A 1 200 ? 15.708 -3.729 -24.659 1.00 76.81 200 ASP A CA 1
ATOM 1516 C C . ASP A 1 200 ? 14.843 -4.317 -23.521 1.00 76.81 200 ASP A C 1
ATOM 1518 O O . ASP A 1 200 ? 13.613 -4.248 -23.562 1.00 76.81 200 ASP A O 1
ATOM 1522 N N . ALA A 1 201 ? 15.472 -4.841 -22.463 1.00 80.62 201 ALA A N 1
ATOM 1523 C CA . ALA A 1 201 ? 14.778 -5.347 -21.278 1.00 80.62 201 ALA A CA 1
ATOM 1524 C C . ALA A 1 201 ? 14.083 -4.236 -20.461 1.00 80.62 201 ALA A C 1
ATOM 1526 O O . ALA A 1 201 ? 12.999 -4.459 -19.921 1.00 80.62 201 ALA A O 1
ATOM 1527 N N . MET A 1 202 ? 14.665 -3.034 -20.396 1.00 85.75 202 MET A N 1
ATOM 1528 C CA . MET A 1 202 ? 14.029 -1.846 -19.812 1.00 85.75 202 MET A CA 1
ATOM 1529 C C . MET A 1 202 ? 12.791 -1.431 -20.616 1.00 85.75 202 MET A C 1
ATOM 1531 O O . MET A 1 202 ? 11.737 -1.200 -20.031 1.00 85.75 202 MET A O 1
ATOM 1535 N N . GLY A 1 203 ? 12.881 -1.411 -21.951 1.00 78.94 203 GLY A N 1
ATOM 1536 C CA . GLY A 1 203 ? 11.735 -1.119 -22.817 1.00 78.94 203 GLY A CA 1
ATOM 1537 C C . GLY A 1 203 ? 10.603 -2.135 -22.671 1.00 78.94 203 GLY A C 1
ATOM 1538 O O . GLY A 1 203 ? 9.438 -1.749 -22.580 1.00 78.94 203 GLY A O 1
ATOM 1539 N N . PHE A 1 204 ? 10.941 -3.423 -22.557 1.00 82.44 204 PHE A N 1
ATOM 1540 C CA . PHE A 1 204 ? 9.972 -4.466 -22.218 1.00 82.44 204 PHE A CA 1
ATOM 1541 C C . PHE A 1 204 ? 9.290 -4.194 -20.870 1.00 82.44 204 PHE A C 1
ATOM 1543 O O . PHE A 1 204 ? 8.065 -4.244 -20.786 1.00 82.44 204 PHE A O 1
ATOM 1550 N N . LEU A 1 205 ? 10.063 -3.869 -19.828 1.00 87.25 205 LEU A N 1
ATOM 1551 C CA . LEU A 1 205 ? 9.533 -3.563 -18.497 1.00 87.25 205 LEU A CA 1
ATOM 1552 C C . LEU A 1 205 ? 8.532 -2.403 -18.545 1.00 87.25 205 LEU A C 1
ATOM 1554 O O . LEU A 1 205 ? 7.439 -2.535 -17.999 1.00 87.25 205 LEU A O 1
ATOM 1558 N N . PHE A 1 206 ? 8.865 -1.308 -19.234 1.00 87.00 206 PHE A N 1
ATOM 1559 C CA . PHE A 1 206 ? 7.973 -0.150 -19.363 1.00 87.00 206 PHE A CA 1
ATOM 1560 C C . PHE A 1 206 ? 6.673 -0.502 -20.088 1.00 87.00 206 PHE A C 1
ATOM 1562 O O . PHE A 1 206 ? 5.599 -0.123 -19.627 1.00 87.00 206 PHE A O 1
ATOM 1569 N N . ALA A 1 207 ? 6.753 -1.279 -21.172 1.00 81.25 207 ALA A N 1
ATOM 1570 C CA . ALA A 1 207 ? 5.575 -1.697 -21.928 1.00 81.25 207 ALA A CA 1
ATOM 1571 C C . ALA A 1 207 ? 4.624 -2.572 -21.093 1.00 81.25 207 ALA A C 1
ATOM 1573 O O . ALA A 1 207 ? 3.408 -2.376 -21.125 1.00 81.25 207 ALA A O 1
ATOM 1574 N N . ILE A 1 208 ? 5.162 -3.527 -20.323 1.00 83.50 208 ILE A N 1
ATOM 1575 C CA . ILE A 1 208 ? 4.338 -4.369 -19.443 1.00 83.50 208 ILE A CA 1
ATOM 1576 C C . ILE A 1 208 ? 3.761 -3.542 -18.292 1.00 83.50 208 ILE A C 1
ATOM 1578 O O . ILE A 1 208 ? 2.576 -3.674 -17.997 1.00 83.50 208 ILE A O 1
ATOM 1582 N N . ALA A 1 209 ? 4.550 -2.656 -17.681 1.00 84.06 209 ALA A N 1
ATOM 1583 C CA . ALA A 1 209 ? 4.060 -1.783 -16.619 1.00 84.06 209 ALA A CA 1
ATOM 1584 C C . ALA A 1 209 ? 2.911 -0.883 -17.096 1.00 84.06 209 ALA A C 1
ATOM 1586 O O . ALA A 1 209 ? 1.899 -0.773 -16.411 1.00 84.06 209 ALA A O 1
ATOM 1587 N N . GLU A 1 210 ? 3.028 -0.280 -18.282 1.00 83.50 210 GLU A N 1
ATOM 1588 C CA . GLU A 1 210 ? 1.972 0.557 -18.859 1.00 83.50 210 GLU A CA 1
ATOM 1589 C C . GLU A 1 210 ? 0.701 -0.255 -19.129 1.00 83.50 210 GLU A C 1
ATOM 1591 O O . GLU A 1 210 ? -0.396 0.178 -18.771 1.00 83.50 210 GLU A O 1
ATOM 1596 N N . ARG A 1 211 ? 0.840 -1.471 -19.675 1.00 80.81 211 ARG A N 1
ATOM 1597 C CA . ARG A 1 211 ? -0.285 -2.398 -19.857 1.00 80.81 211 ARG A CA 1
ATOM 1598 C C . ARG A 1 211 ? -0.986 -2.703 -18.532 1.00 80.81 211 ARG A C 1
ATOM 1600 O O . ARG A 1 211 ? -2.212 -2.658 -18.479 1.00 80.81 211 ARG A O 1
ATOM 1607 N N . CYS A 1 212 ? -0.235 -2.990 -17.472 1.00 83.69 212 CYS A N 1
ATOM 1608 C CA . CYS A 1 212 ? -0.795 -3.217 -16.140 1.00 83.69 212 CYS A CA 1
ATOM 1609 C C . CYS A 1 212 ? -1.481 -1.960 -15.591 1.00 83.69 212 CYS A C 1
ATOM 1611 O O . CYS A 1 212 ? -2.563 -2.058 -15.013 1.00 83.69 212 CYS A O 1
ATOM 1613 N N . ALA A 1 213 ? -0.902 -0.778 -15.821 1.00 83.38 213 ALA A N 1
ATOM 1614 C CA . ALA A 1 213 ? -1.430 0.500 -15.353 1.00 83.38 213 ALA A CA 1
ATOM 1615 C C . ALA A 1 213 ? -2.832 0.805 -15.897 1.00 83.38 213 ALA A C 1
ATOM 1617 O O . ALA A 1 213 ? -3.616 1.459 -15.213 1.00 83.38 213 ALA A O 1
ATOM 1618 N N . HIS A 1 214 ? -3.194 0.281 -17.075 1.00 82.56 214 HIS A N 1
ATOM 1619 C CA . HIS A 1 214 ? -4.555 0.405 -17.604 1.00 82.56 214 HIS A CA 1
ATOM 1620 C C . HIS A 1 214 ? -5.628 -0.159 -16.664 1.00 82.56 214 HIS A C 1
ATOM 1622 O O . HIS A 1 214 ? -6.732 0.382 -16.643 1.00 82.56 214 HIS A O 1
ATOM 1628 N N . ARG A 1 215 ? -5.316 -1.183 -15.853 1.00 83.19 215 ARG A N 1
ATOM 1629 C CA . ARG A 1 215 ? -6.249 -1.724 -14.844 1.00 83.19 215 ARG A CA 1
ATOM 1630 C C . ARG A 1 215 ? -6.596 -0.700 -13.758 1.00 83.19 215 ARG A C 1
ATOM 1632 O O . ARG A 1 215 ? -7.689 -0.745 -13.213 1.00 83.19 215 ARG A O 1
ATOM 1639 N N . TYR A 1 216 ? -5.694 0.248 -13.5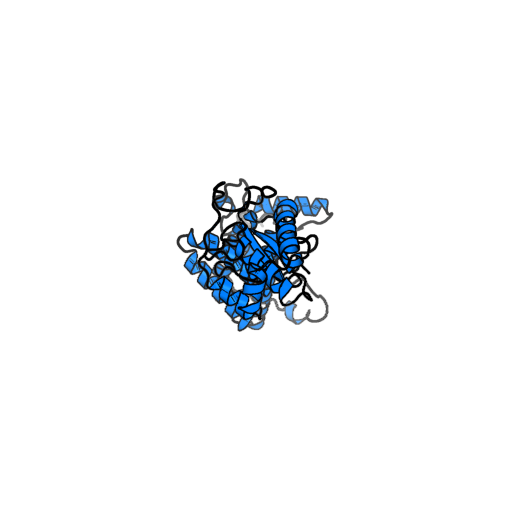07 1.00 80.88 216 TYR A N 1
ATOM 1640 C CA . TYR A 1 216 ? -5.782 1.250 -12.441 1.00 80.88 216 TYR A CA 1
ATOM 1641 C C . TYR A 1 216 ? -6.181 2.651 -12.950 1.00 80.88 216 TYR A C 1
ATOM 1643 O O . TYR A 1 216 ? -6.278 3.600 -12.173 1.00 80.88 216 TYR A O 1
ATOM 1651 N N . GLY A 1 217 ? -6.414 2.804 -14.258 1.00 81.81 217 GLY A N 1
ATOM 1652 C CA . GLY A 1 217 ? -6.904 4.040 -14.871 1.00 81.81 217 GLY A CA 1
ATOM 1653 C C . GLY A 1 217 ? -5.826 5.045 -15.303 1.00 81.81 217 GLY A C 1
ATOM 1654 O O . GLY A 1 217 ? -4.619 4.817 -15.230 1.00 81.81 217 GLY A O 1
ATOM 1655 N N . THR A 1 218 ? -6.273 6.201 -15.801 1.00 81.06 218 THR A N 1
ATOM 1656 C CA . THR A 1 218 ? -5.423 7.185 -16.505 1.00 81.06 218 THR A CA 1
ATOM 1657 C C . THR A 1 218 ? -4.332 7.806 -15.636 1.00 81.06 218 THR A C 1
ATOM 1659 O O . THR A 1 218 ? -3.244 8.100 -16.131 1.00 81.06 218 THR A O 1
ATOM 1662 N N . ARG A 1 219 ? -4.584 7.973 -14.334 1.00 81.25 219 ARG A N 1
ATOM 1663 C CA . ARG A 1 219 ? -3.597 8.511 -13.384 1.00 81.25 219 ARG A CA 1
ATOM 1664 C C . ARG A 1 219 ? -2.423 7.551 -13.185 1.00 81.25 219 ARG A C 1
ATOM 1666 O O . ARG A 1 219 ? -1.279 7.995 -13.197 1.00 81.25 219 ARG A O 1
ATOM 1673 N N . ALA A 1 220 ? -2.690 6.247 -13.096 1.00 83.50 220 ALA A N 1
ATOM 1674 C CA . ALA A 1 220 ? -1.654 5.219 -13.018 1.00 83.50 220 ALA A CA 1
ATOM 1675 C C . ALA A 1 220 ? -0.787 5.187 -14.286 1.00 83.50 220 ALA A C 1
ATOM 1677 O O . ALA A 1 220 ? 0.441 5.174 -14.202 1.00 83.50 220 ALA A O 1
ATOM 1678 N N . ILE A 1 221 ? -1.423 5.273 -15.461 1.00 81.75 221 ILE A N 1
ATOM 1679 C CA . ILE A 1 221 ? -0.723 5.396 -16.751 1.00 81.75 221 ILE A CA 1
ATOM 1680 C C . ILE A 1 221 ? 0.181 6.638 -16.750 1.00 81.75 221 ILE A C 1
ATOM 1682 O O . ILE A 1 221 ? 1.326 6.574 -17.195 1.00 81.75 221 ILE A O 1
ATOM 1686 N N . GLY A 1 222 ? -0.310 7.761 -16.218 1.00 77.31 222 GLY A N 1
ATOM 1687 C CA . GLY A 1 222 ? 0.460 8.996 -16.070 1.00 77.31 222 GLY A CA 1
ATOM 1688 C C . GLY A 1 222 ? 1.726 8.821 -15.228 1.00 77.31 222 GLY A C 1
ATOM 1689 O O . GLY A 1 222 ? 2.795 9.260 -15.656 1.00 77.31 222 GLY A O 1
ATOM 1690 N N . ILE A 1 223 ? 1.634 8.141 -14.079 1.00 78.31 223 ILE A N 1
ATOM 1691 C CA . ILE A 1 223 ? 2.792 7.833 -13.220 1.00 78.31 223 ILE A CA 1
ATOM 1692 C C . ILE A 1 223 ? 3.812 6.989 -13.988 1.00 78.31 223 ILE A C 1
ATOM 1694 O O . ILE A 1 223 ? 4.979 7.371 -14.065 1.00 78.31 223 ILE A O 1
ATOM 1698 N N . VAL A 1 224 ? 3.373 5.887 -14.608 1.00 82.62 224 VAL A N 1
ATOM 1699 C CA . VAL A 1 224 ? 4.261 4.970 -15.342 1.00 82.62 224 VAL A CA 1
ATOM 1700 C C . VAL A 1 224 ? 4.955 5.674 -16.506 1.00 82.62 224 VAL A C 1
ATOM 1702 O O . VAL A 1 224 ? 6.175 5.597 -16.628 1.00 82.62 224 VAL A O 1
ATOM 1705 N N . ARG A 1 225 ? 4.216 6.424 -17.332 1.00 83.25 225 ARG A N 1
ATOM 1706 C CA . ARG A 1 225 ? 4.798 7.162 -18.466 1.00 83.25 225 ARG A CA 1
ATOM 1707 C C . ARG A 1 225 ? 5.778 8.239 -18.013 1.00 83.25 225 ARG A C 1
ATOM 1709 O O . ARG A 1 225 ? 6.813 8.426 -18.648 1.00 83.25 225 ARG A O 1
ATOM 1716 N N . THR A 1 226 ? 5.470 8.937 -16.921 1.00 77.31 226 THR A N 1
ATOM 1717 C CA . THR A 1 226 ? 6.352 9.976 -16.373 1.00 77.31 226 THR A CA 1
ATOM 1718 C C . THR A 1 226 ? 7.633 9.363 -15.811 1.00 77.31 226 THR A C 1
ATOM 1720 O O . THR A 1 226 ? 8.719 9.858 -16.107 1.00 77.31 226 THR A O 1
ATOM 1723 N N . ALA A 1 227 ? 7.534 8.247 -15.083 1.00 78.75 227 ALA A N 1
ATOM 1724 C CA . ALA A 1 227 ? 8.690 7.508 -14.580 1.00 78.75 227 ALA A CA 1
ATOM 1725 C C . ALA A 1 227 ? 9.553 6.946 -15.722 1.00 78.75 227 ALA A C 1
ATOM 1727 O O . ALA A 1 227 ? 10.770 7.121 -15.715 1.00 78.75 227 ALA A O 1
ATOM 1728 N N . ALA A 1 228 ? 8.937 6.334 -16.738 1.00 79.31 228 ALA A N 1
ATOM 1729 C CA . ALA A 1 228 ? 9.641 5.818 -17.911 1.00 79.31 228 ALA A CA 1
ATOM 1730 C C . ALA A 1 228 ? 10.366 6.931 -18.683 1.00 79.31 228 ALA A C 1
ATOM 1732 O O . ALA A 1 228 ? 11.511 6.749 -19.095 1.00 79.31 228 ALA A O 1
ATOM 1733 N N . ARG A 1 229 ? 9.737 8.105 -18.830 1.00 76.69 229 ARG A N 1
ATOM 1734 C CA . ARG A 1 229 ? 10.366 9.276 -19.453 1.00 76.69 229 ARG A CA 1
ATOM 1735 C C . ARG A 1 229 ? 11.556 9.778 -18.640 1.00 76.69 229 ARG A C 1
ATOM 1737 O O . ARG A 1 229 ? 12.625 9.955 -19.207 1.00 76.69 229 ARG A O 1
ATOM 1744 N N . ALA A 1 230 ? 11.402 9.922 -17.325 1.00 72.31 230 ALA A N 1
ATOM 1745 C CA . ALA A 1 230 ? 12.499 10.332 -16.452 1.00 72.31 230 ALA A CA 1
ATOM 1746 C C . ALA A 1 230 ? 13.683 9.348 -16.516 1.00 72.31 230 ALA A C 1
ATOM 1748 O O . ALA A 1 230 ? 14.837 9.765 -16.559 1.00 72.31 230 ALA A O 1
ATOM 1749 N N . LEU A 1 231 ? 13.416 8.040 -16.580 1.00 77.81 231 LEU A N 1
ATOM 1750 C CA . LEU A 1 231 ? 14.462 7.028 -16.759 1.00 77.81 231 LEU A CA 1
ATOM 1751 C C . LEU A 1 231 ? 15.129 7.095 -18.137 1.00 77.81 231 LEU A C 1
ATOM 1753 O O . LEU A 1 231 ? 16.330 6.849 -18.227 1.00 77.81 231 LEU A O 1
ATOM 1757 N N . ALA A 1 232 ? 14.383 7.424 -19.194 1.00 76.94 232 ALA A N 1
ATOM 1758 C CA . ALA A 1 232 ? 14.949 7.643 -20.522 1.00 76.94 232 ALA A CA 1
ATOM 1759 C C . ALA A 1 232 ? 15.872 8.873 -20.543 1.00 76.94 232 ALA A C 1
ATOM 1761 O O . ALA A 1 232 ? 16.970 8.789 -21.088 1.00 76.94 232 ALA A O 1
ATOM 1762 N N . ASP A 1 233 ? 15.486 9.962 -19.873 1.00 74.62 233 ASP A N 1
ATOM 1763 C CA . ASP A 1 233 ? 16.319 11.164 -19.743 1.00 74.62 233 ASP A CA 1
ATOM 1764 C C . ASP A 1 233 ? 17.619 10.865 -18.964 1.00 74.62 233 ASP A C 1
ATOM 1766 O O . ASP A 1 233 ? 18.704 11.319 -19.337 1.00 74.62 233 ASP A O 1
ATOM 1770 N N . VAL A 1 234 ? 17.546 10.041 -17.907 1.00 73.56 234 VAL A N 1
ATOM 1771 C CA . VAL A 1 234 ? 18.737 9.563 -17.175 1.00 73.56 234 VAL A CA 1
ATOM 1772 C C . VAL A 1 234 ? 19.620 8.686 -18.063 1.00 73.56 234 VAL A C 1
ATOM 1774 O O . VAL A 1 234 ? 20.841 8.851 -18.058 1.00 73.56 234 VAL A O 1
ATOM 1777 N N . LEU A 1 235 ? 19.029 7.775 -18.840 1.00 76.94 235 LEU A N 1
ATOM 1778 C CA . LEU A 1 235 ? 19.763 6.936 -19.786 1.00 76.94 235 LEU A CA 1
ATOM 1779 C C . LEU A 1 235 ? 20.507 7.791 -20.819 1.00 76.94 235 LEU A C 1
ATOM 1781 O O . LEU A 1 235 ? 21.691 7.553 -21.059 1.00 76.94 235 LEU A O 1
ATOM 1785 N N . ASP A 1 236 ? 19.850 8.810 -21.376 1.00 72.25 236 ASP A N 1
ATOM 1786 C CA . ASP A 1 236 ? 20.459 9.759 -22.312 1.00 72.25 236 ASP A CA 1
ATOM 1787 C C . ASP A 1 236 ? 21.650 10.487 -21.677 1.00 72.25 236 ASP A C 1
ATOM 1789 O O . ASP A 1 236 ? 22.733 10.545 -22.266 1.00 72.25 236 ASP A O 1
ATOM 1793 N N . ALA A 1 237 ? 21.504 10.964 -20.438 1.00 68.56 237 ALA A N 1
ATOM 1794 C CA . ALA A 1 237 ? 22.589 11.618 -19.710 1.00 68.56 237 ALA A CA 1
ATOM 1795 C C . ALA A 1 237 ? 23.777 10.675 -19.440 1.00 68.56 237 ALA A C 1
ATOM 1797 O O . ALA A 1 237 ? 24.938 11.074 -19.566 1.00 68.56 237 ALA A O 1
ATOM 1798 N N . VAL A 1 238 ? 23.508 9.417 -19.079 1.00 70.56 238 VAL A N 1
AT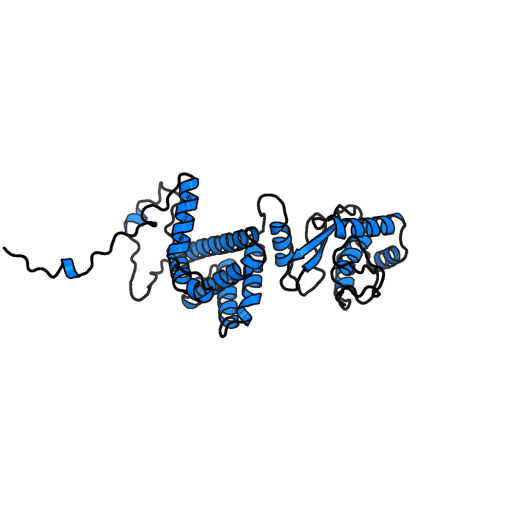OM 1799 C CA . VAL A 1 238 ? 24.539 8.398 -18.823 1.00 70.56 238 VAL A CA 1
ATOM 1800 C C . VAL A 1 238 ? 25.266 8.002 -20.115 1.00 70.56 238 VAL A C 1
ATOM 1802 O O . VAL A 1 238 ? 26.489 7.852 -20.106 1.00 70.56 238 VAL A O 1
ATOM 1805 N N . LEU A 1 239 ? 24.551 7.887 -21.237 1.00 69.50 239 LEU A N 1
ATOM 1806 C CA . LEU A 1 239 ? 25.142 7.612 -22.551 1.00 69.50 239 LEU A CA 1
ATOM 1807 C C . LEU A 1 239 ? 26.007 8.780 -23.043 1.00 69.50 239 LEU A C 1
ATOM 1809 O O . LEU A 1 239 ? 27.123 8.550 -23.514 1.00 69.50 239 LEU A O 1
ATOM 1813 N N . ALA A 1 240 ? 25.540 10.020 -22.868 1.00 67.12 240 ALA A N 1
ATOM 1814 C CA . ALA A 1 240 ? 26.272 11.224 -23.257 1.00 67.12 240 ALA A CA 1
ATOM 1815 C C . ALA A 1 240 ? 27.596 11.379 -22.490 1.00 67.12 240 ALA A C 1
ATOM 1817 O O . ALA A 1 240 ? 28.623 11.691 -23.085 1.00 67.12 240 ALA A O 1
ATOM 1818 N N . ARG A 1 241 ? 27.619 11.071 -21.184 1.00 64.38 241 ARG A N 1
ATOM 1819 C CA . ARG A 1 241 ? 28.849 11.103 -20.364 1.00 64.38 241 ARG A CA 1
ATOM 1820 C C . ARG A 1 241 ? 29.939 10.141 -20.842 1.00 64.38 241 ARG A C 1
ATOM 1822 O O . ARG A 1 241 ? 31.100 10.324 -20.487 1.00 64.38 241 ARG A O 1
ATOM 1829 N N . ARG A 1 242 ? 29.586 9.104 -21.605 1.00 52.91 242 ARG A N 1
ATOM 1830 C CA . ARG A 1 242 ? 30.527 8.065 -22.038 1.00 52.91 242 ARG A CA 1
ATOM 1831 C C . ARG A 1 242 ? 31.260 8.400 -23.345 1.00 52.91 242 ARG A C 1
ATOM 1833 O O . ARG A 1 242 ? 32.193 7.671 -23.662 1.00 52.91 242 ARG A O 1
ATOM 1840 N N . ASN A 1 243 ? 30.874 9.435 -24.108 1.00 43.59 243 ASN A N 1
ATOM 1841 C CA . ASN A 1 243 ? 31.389 9.672 -25.475 1.00 43.59 243 ASN A CA 1
ATOM 1842 C C . ASN A 1 243 ? 31.478 8.366 -26.294 1.00 43.59 243 ASN A C 1
ATOM 1844 O O . ASN A 1 243 ? 32.511 8.035 -26.875 1.00 43.59 243 ASN A O 1
ATOM 1848 N N . ALA A 1 244 ? 30.415 7.559 -26.278 1.00 39.22 244 ALA A N 1
ATOM 1849 C CA . ALA A 1 244 ? 30.407 6.267 -26.947 1.00 39.22 244 ALA A CA 1
ATOM 1850 C C . ALA A 1 244 ? 29.494 6.339 -28.167 1.00 39.22 244 ALA A C 1
ATOM 1852 O O . ALA A 1 244 ? 28.276 6.414 -28.024 1.00 39.22 244 ALA A O 1
ATOM 1853 N N . HIS A 1 245 ? 30.099 6.296 -29.355 1.00 38.97 245 HIS A N 1
ATOM 1854 C CA . HIS A 1 245 ? 29.413 5.984 -30.602 1.00 38.97 245 HIS A CA 1
ATOM 1855 C C . HIS A 1 245 ? 28.426 4.833 -30.377 1.00 38.97 245 HIS A C 1
ATOM 1857 O O . HIS A 1 245 ? 28.817 3.729 -29.987 1.00 38.97 245 HIS A O 1
ATOM 1863 N N . ILE A 1 246 ? 27.144 5.109 -30.591 1.00 35.66 246 ILE A N 1
ATOM 1864 C CA . ILE A 1 246 ? 26.098 4.097 -30.529 1.00 35.66 246 ILE A CA 1
ATOM 1865 C C . ILE A 1 246 ? 25.995 3.509 -31.934 1.00 35.66 246 ILE A C 1
ATOM 1867 O O . ILE A 1 246 ? 25.586 4.188 -32.873 1.00 35.66 246 ILE A O 1
ATOM 1871 N N . ASP A 1 247 ? 26.416 2.255 -32.075 1.00 31.02 247 ASP A N 1
ATOM 1872 C CA . ASP A 1 247 ? 26.244 1.482 -33.302 1.00 31.02 247 ASP A CA 1
ATOM 1873 C C . ASP A 1 247 ? 24.836 0.870 -33.292 1.00 31.02 247 ASP A C 1
ATOM 1875 O O . ASP A 1 247 ? 24.530 -0.020 -32.490 1.00 31.02 247 ASP A O 1
ATOM 1879 N N . ILE A 1 248 ? 23.947 1.402 -34.135 1.00 34.91 248 ILE A N 1
ATOM 1880 C CA . ILE A 1 248 ? 22.568 0.923 -34.275 1.00 34.91 248 ILE A CA 1
ATOM 1881 C C . ILE A 1 248 ? 22.479 0.179 -35.604 1.00 34.91 248 ILE A C 1
ATOM 1883 O O . ILE A 1 248 ? 22.392 0.786 -36.668 1.00 34.91 248 ILE A O 1
ATOM 1887 N N . GLY A 1 249 ? 22.501 -1.153 -35.552 1.00 29.30 249 GLY A N 1
ATOM 1888 C CA . GLY A 1 249 ? 22.286 -1.993 -36.735 1.00 29.30 249 GLY A CA 1
ATOM 1889 C C . GLY A 1 249 ? 23.361 -1.872 -37.824 1.00 29.30 249 GLY A C 1
ATOM 1890 O O . GLY A 1 249 ? 23.046 -2.093 -38.991 1.00 29.30 249 GLY A O 1
ATOM 1891 N N . GLY A 1 250 ? 24.604 -1.526 -37.470 1.00 28.16 250 GLY A N 1
ATOM 1892 C CA . GLY A 1 250 ? 25.708 -1.342 -38.417 1.00 28.16 250 GLY A CA 1
ATOM 1893 C C . GLY A 1 250 ? 25.833 0.081 -38.969 1.00 28.16 250 GLY A C 1
ATOM 1894 O O . GLY A 1 250 ? 26.645 0.314 -39.866 1.00 28.16 250 GLY A O 1
ATOM 1895 N N . LEU A 1 251 ? 25.046 1.034 -38.459 1.00 24.66 251 LEU A N 1
ATOM 1896 C CA . LEU A 1 251 ? 25.163 2.454 -38.778 1.00 24.66 251 LEU A CA 1
ATOM 1897 C C . LEU A 1 251 ? 25.851 3.184 -37.620 1.00 24.66 251 LEU A C 1
ATOM 1899 O O . LEU A 1 251 ? 25.306 3.308 -36.521 1.00 24.66 251 LEU A O 1
ATOM 1903 N N . LYS A 1 252 ? 27.060 3.683 -37.902 1.00 27.03 252 LYS A N 1
ATOM 1904 C CA . LYS A 1 252 ? 27.796 4.612 -37.041 1.00 27.03 252 LYS A CA 1
ATOM 1905 C C . LYS A 1 252 ? 27.187 6.002 -37.172 1.00 27.03 252 LYS A C 1
ATOM 1907 O O . LYS A 1 252 ? 27.156 6.553 -38.270 1.00 27.03 252 LYS A O 1
ATOM 1912 N N . PHE A 1 253 ? 26.753 6.573 -36.056 1.00 30.28 253 PHE A N 1
ATOM 1913 C CA . PHE A 1 253 ? 26.435 7.993 -35.983 1.00 30.28 253 PHE A CA 1
ATOM 1914 C C . PHE A 1 253 ? 27.629 8.723 -35.370 1.00 30.28 253 PHE A C 1
ATOM 1916 O O . PHE A 1 253 ? 27.979 8.504 -34.206 1.00 30.28 253 PHE A O 1
ATOM 1923 N N . ASP A 1 254 ? 28.273 9.562 -36.176 1.00 29.05 254 ASP A N 1
ATOM 1924 C CA . ASP A 1 254 ? 29.186 10.576 -35.667 1.00 29.05 254 ASP A CA 1
ATOM 1925 C C . ASP A 1 254 ? 28.348 11.721 -35.100 1.00 29.05 254 ASP A C 1
ATOM 1927 O O . ASP A 1 254 ? 27.400 12.191 -35.735 1.00 29.05 254 ASP A O 1
ATOM 1931 N N . THR A 1 255 ? 28.679 12.162 -33.889 1.00 33.97 255 THR A N 1
ATOM 1932 C CA . THR A 1 255 ? 28.147 13.407 -33.335 1.00 33.97 255 THR A CA 1
ATOM 1933 C C . THR A 1 255 ? 28.489 14.550 -34.295 1.00 33.97 255 THR A C 1
ATOM 1935 O O . THR A 1 255 ? 29.673 14.768 -34.566 1.00 33.97 255 THR A O 1
ATOM 1938 N N . PRO A 1 256 ? 27.499 15.273 -34.848 1.00 30.69 256 PRO A N 1
ATOM 1939 C CA . PRO A 1 256 ? 27.772 16.344 -35.797 1.00 30.69 256 PRO A CA 1
ATOM 1940 C C . PRO A 1 256 ? 28.591 17.474 -35.156 1.00 30.69 256 PRO A C 1
ATOM 1942 O O . PRO A 1 256 ? 28.265 17.925 -34.064 1.00 30.69 256 PRO A O 1
ATOM 1945 N N . GLN A 1 257 ? 29.595 17.997 -35.865 1.00 32.72 257 GLN A N 1
ATOM 1946 C CA . GLN A 1 257 ? 30.486 19.076 -35.395 1.00 32.72 257 GLN A CA 1
ATOM 1947 C C . GLN A 1 257 ? 29.787 20.386 -34.974 1.00 32.72 257 GLN A C 1
ATOM 1949 O O . GLN A 1 257 ? 30.395 21.203 -34.293 1.00 32.72 257 GLN A O 1
ATOM 1954 N N . TRP A 1 258 ? 28.514 20.604 -35.321 1.00 35.03 258 TRP A N 1
ATOM 1955 C CA . TRP A 1 258 ? 27.770 21.799 -34.890 1.00 35.03 258 TRP A CA 1
ATOM 1956 C C . TRP A 1 258 ? 27.326 21.754 -33.413 1.00 35.03 258 TRP A C 1
ATOM 1958 O O . TRP A 1 258 ? 26.818 22.750 -32.895 1.00 35.03 258 TRP A O 1
ATOM 1968 N N . PHE A 1 259 ? 27.546 20.624 -32.729 1.00 32.06 259 PHE A N 1
ATOM 1969 C CA . PHE A 1 259 ? 27.308 20.472 -31.291 1.00 32.06 259 PHE A CA 1
ATOM 1970 C C . PHE A 1 259 ? 28.351 21.192 -30.414 1.00 32.06 259 PHE A C 1
ATOM 1972 O O . PHE A 1 259 ? 28.027 21.534 -29.279 1.00 32.06 259 PHE A O 1
ATOM 1979 N N . ASP A 1 260 ? 29.559 21.478 -30.921 1.00 36.28 260 ASP A N 1
ATOM 1980 C CA . ASP A 1 260 ? 30.615 22.129 -30.123 1.00 36.28 260 ASP A CA 1
ATOM 1981 C C . ASP A 1 260 ? 30.456 23.660 -30.029 1.00 36.28 260 ASP A C 1
ATOM 1983 O O . ASP A 1 260 ? 30.884 24.269 -29.050 1.00 36.28 260 ASP A O 1
ATOM 1987 N N . GLU A 1 261 ? 29.785 24.306 -30.989 1.00 28.56 261 GLU A N 1
ATOM 1988 C CA . GLU A 1 261 ? 29.701 25.779 -31.042 1.00 28.56 261 GLU A CA 1
ATOM 1989 C C . GLU A 1 261 ? 28.380 26.371 -30.514 1.00 28.56 261 GLU A C 1
ATOM 1991 O O . GLU A 1 261 ? 28.227 27.589 -30.441 1.00 28.56 261 GLU A O 1
ATOM 1996 N N . THR A 1 262 ? 27.428 25.547 -30.064 1.00 31.95 262 THR A N 1
ATOM 1997 C CA . THR A 1 262 ? 26.128 26.011 -29.525 1.00 31.95 262 THR A CA 1
ATOM 1998 C C . THR A 1 262 ? 25.937 25.758 -28.027 1.00 31.95 262 THR A C 1
ATOM 2000 O O . THR A 1 262 ? 24.826 25.863 -27.509 1.00 31.95 262 THR A O 1
ATOM 2003 N N . ALA A 1 263 ? 27.029 25.553 -27.283 1.00 31.09 263 ALA A N 1
ATOM 2004 C CA . ALA A 1 263 ? 27.024 25.415 -25.821 1.00 31.09 263 ALA A CA 1
ATOM 2005 C C . ALA A 1 263 ? 26.617 26.697 -25.047 1.00 31.09 263 ALA A C 1
ATOM 2007 O O . ALA A 1 263 ? 26.593 26.693 -23.818 1.00 31.09 263 ALA A O 1
ATOM 2008 N N . GLY A 1 264 ? 26.294 27.800 -25.736 1.00 27.95 264 GLY A N 1
ATOM 2009 C CA . GLY A 1 264 ? 26.071 29.105 -25.109 1.00 27.95 264 GLY A CA 1
ATOM 2010 C C . GLY A 1 264 ? 24.629 29.608 -24.972 1.00 27.95 264 GLY A C 1
ATOM 2011 O O . GLY A 1 264 ? 24.419 30.478 -24.132 1.00 27.95 264 GLY A O 1
ATOM 2012 N N . ALA A 1 265 ? 23.635 29.165 -25.763 1.00 27.25 265 ALA A N 1
ATOM 2013 C CA . ALA A 1 265 ? 22.409 29.988 -25.861 1.00 27.25 265 ALA A CA 1
ATOM 2014 C C . ALA A 1 265 ? 21.057 29.339 -26.223 1.00 27.25 265 ALA A C 1
ATOM 2016 O O . ALA A 1 265 ? 20.086 30.082 -26.348 1.00 27.25 265 ALA A O 1
ATOM 2017 N N . ILE A 1 266 ? 20.900 28.017 -26.353 1.00 26.55 266 ILE A N 1
ATOM 2018 C CA . ILE A 1 266 ? 19.563 27.430 -26.606 1.00 26.55 266 ILE A CA 1
ATOM 2019 C C . ILE A 1 266 ? 19.326 26.239 -25.676 1.00 26.55 266 ILE A C 1
ATOM 2021 O O . ILE A 1 266 ? 19.719 25.110 -25.947 1.00 26.55 266 ILE A O 1
ATOM 2025 N N . GLY A 1 267 ? 18.694 26.517 -24.536 1.00 28.38 267 GLY A N 1
ATOM 2026 C CA . GLY A 1 267 ? 18.265 25.504 -23.580 1.00 28.38 267 GLY A CA 1
ATOM 2027 C C . GLY A 1 267 ? 17.047 24.713 -24.069 1.00 28.38 267 GLY A C 1
ATOM 2028 O O . GLY A 1 267 ? 16.062 25.287 -24.524 1.00 28.38 267 GLY A O 1
ATOM 2029 N N . ASN A 1 268 ? 17.106 23.396 -23.857 1.00 30.77 268 ASN A N 1
ATOM 2030 C CA . ASN A 1 268 ? 15.972 22.471 -23.721 1.00 30.77 268 ASN A CA 1
ATOM 2031 C C . ASN A 1 268 ? 15.200 22.021 -24.973 1.00 30.77 268 ASN A C 1
ATOM 2033 O O . ASN A 1 268 ? 13.979 21.889 -24.921 1.00 30.77 268 ASN A O 1
ATOM 2037 N N . VAL A 1 269 ? 15.894 21.620 -26.040 1.00 35.81 269 VAL A N 1
ATOM 2038 C CA . VAL A 1 269 ? 15.355 20.590 -26.953 1.00 35.81 269 VAL A CA 1
ATOM 2039 C C . VAL A 1 269 ? 16.443 19.551 -27.223 1.00 35.81 269 VAL A C 1
ATOM 2041 O O . VAL A 1 269 ? 17.112 19.560 -28.251 1.00 35.81 269 VAL A O 1
ATOM 2044 N N . GLY A 1 270 ? 16.664 18.670 -26.245 1.00 33.66 270 GLY A N 1
ATOM 2045 C CA . GLY A 1 270 ? 17.520 17.501 -26.420 1.00 33.66 270 GLY A CA 1
ATOM 2046 C C . GLY A 1 270 ? 16.822 16.477 -27.311 1.00 33.66 270 GLY A C 1
ATOM 2047 O O . GLY A 1 270 ? 15.875 15.822 -26.882 1.00 33.66 270 GLY A O 1
ATOM 2048 N N . LEU A 1 271 ? 17.283 16.334 -28.552 1.00 38.16 271 LEU A N 1
ATOM 2049 C CA . LEU A 1 271 ? 16.994 15.176 -29.400 1.00 38.16 271 LEU A CA 1
ATOM 2050 C C . LEU A 1 271 ? 17.723 13.954 -28.808 1.00 38.16 271 LEU A C 1
ATOM 2052 O O . LEU A 1 271 ? 18.837 13.623 -29.207 1.00 38.16 271 LEU A O 1
ATOM 2056 N N . GLY A 1 272 ? 17.119 13.338 -27.788 1.00 39.12 272 GLY A N 1
ATOM 2057 C CA . GLY A 1 272 ? 17.680 12.207 -27.048 1.00 39.12 272 GLY A CA 1
ATOM 2058 C C . GLY A 1 272 ? 17.679 10.917 -27.869 1.00 39.12 272 GLY A C 1
ATOM 2059 O O . GLY A 1 272 ? 16.619 10.416 -28.254 1.00 39.12 272 GLY A O 1
ATOM 2060 N N . VAL A 1 273 ? 18.865 10.367 -28.135 1.00 43.47 273 VAL A N 1
ATOM 2061 C CA . VAL A 1 273 ? 19.057 9.118 -28.894 1.00 43.47 273 VAL A CA 1
ATOM 2062 C C . VAL A 1 273 ? 18.387 7.925 -28.197 1.00 43.47 273 VAL A C 1
ATOM 2064 O O . VAL A 1 273 ? 17.793 7.077 -28.862 1.00 43.47 273 VAL A O 1
ATOM 2067 N N . GLY A 1 274 ? 18.403 7.875 -26.866 1.00 35.22 274 GLY A N 1
ATOM 2068 C CA . GLY A 1 274 ? 17.743 6.863 -26.046 1.00 35.22 274 GLY A CA 1
ATOM 2069 C C . GLY A 1 274 ? 16.224 6.991 -26.063 1.00 35.22 274 GLY A C 1
ATOM 2070 O O . GLY A 1 274 ? 15.544 5.976 -26.201 1.00 35.22 274 GLY A O 1
ATOM 2071 N N . SER A 1 275 ? 15.673 8.210 -26.033 1.00 43.00 275 SER A N 1
ATOM 2072 C CA . SER A 1 275 ? 14.225 8.423 -26.194 1.00 43.00 275 SER A CA 1
ATOM 2073 C C . SER A 1 275 ? 13.709 7.974 -27.574 1.00 43.00 275 SER A C 1
ATOM 2075 O O . SER A 1 275 ? 12.661 7.329 -27.671 1.00 43.00 275 SER A O 1
ATOM 2077 N N . ALA A 1 276 ? 14.474 8.227 -28.643 1.00 43.69 276 ALA A N 1
ATOM 2078 C CA . ALA A 1 276 ? 14.155 7.789 -30.002 1.00 43.69 276 ALA A CA 1
ATOM 2079 C C . ALA A 1 276 ? 14.319 6.266 -30.177 1.00 43.69 276 ALA A C 1
ATOM 2081 O O . ALA A 1 276 ? 13.471 5.613 -30.792 1.00 43.69 276 ALA A O 1
ATOM 2082 N N . TYR A 1 277 ? 15.364 5.673 -29.592 1.00 41.50 277 TYR A N 1
ATOM 2083 C CA . TYR A 1 277 ? 15.585 4.224 -29.590 1.00 41.50 277 TYR A CA 1
ATOM 2084 C C . TYR A 1 277 ? 14.493 3.484 -28.806 1.00 41.50 277 TYR A C 1
ATOM 2086 O O . TYR A 1 277 ? 13.908 2.519 -29.291 1.00 41.50 277 TYR A O 1
ATOM 2094 N N . LEU A 1 278 ? 14.140 3.977 -27.619 1.00 40.19 278 LEU A N 1
ATOM 2095 C CA . LEU A 1 278 ? 13.069 3.408 -26.808 1.00 40.19 278 LEU A CA 1
ATOM 2096 C C . LEU A 1 278 ? 11.723 3.498 -27.536 1.00 40.19 278 LEU A C 1
ATOM 2098 O O . LEU A 1 278 ? 10.989 2.517 -27.594 1.00 40.19 278 LEU A O 1
ATOM 2102 N N . ARG A 1 279 ? 11.426 4.639 -28.168 1.00 46.84 279 ARG A N 1
ATOM 2103 C CA . ARG A 1 279 ? 10.198 4.839 -28.950 1.00 46.84 279 ARG A CA 1
ATOM 2104 C C . ARG A 1 279 ? 10.124 3.933 -30.181 1.00 46.84 279 ARG A C 1
ATOM 2106 O O . ARG A 1 279 ? 9.073 3.357 -30.441 1.00 46.84 279 ARG A O 1
ATOM 2113 N N . THR A 1 280 ? 11.223 3.763 -30.914 1.00 40.72 280 THR A N 1
ATOM 2114 C CA . THR A 1 280 ? 11.280 2.846 -3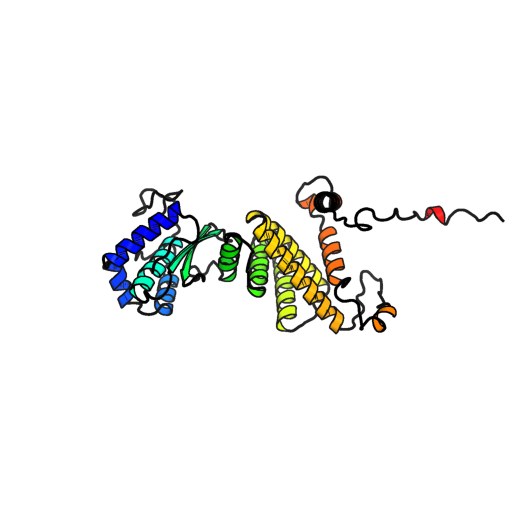2.069 1.00 40.72 280 THR A CA 1
ATOM 2115 C C . THR A 1 280 ? 11.162 1.385 -31.647 1.00 40.72 280 THR A C 1
ATOM 2117 O O . THR A 1 280 ? 10.508 0.610 -32.338 1.00 40.72 280 THR A O 1
ATOM 2120 N N . LYS A 1 281 ? 11.703 0.998 -30.487 1.00 41.44 281 LYS A N 1
ATOM 2121 C CA . LYS A 1 281 ? 11.534 -0.353 -29.932 1.00 41.44 281 LYS A CA 1
ATOM 2122 C C . LYS A 1 281 ? 10.131 -0.606 -29.392 1.00 41.44 281 LYS A C 1
ATOM 2124 O O . LYS A 1 281 ? 9.595 -1.681 -29.636 1.00 41.44 281 LYS A O 1
ATOM 2129 N N . LEU A 1 282 ? 9.509 0.377 -28.745 1.00 38.47 282 LEU A N 1
ATOM 2130 C CA . LEU A 1 282 ? 8.099 0.319 -28.344 1.00 38.47 282 LEU A CA 1
ATOM 2131 C C . LEU A 1 282 ? 7.162 0.221 -29.557 1.00 38.47 282 LEU A C 1
ATOM 2133 O O . LEU A 1 282 ? 6.153 -0.467 -29.478 1.00 38.47 282 LEU A O 1
ATOM 2137 N N . ALA A 1 283 ? 7.516 0.847 -30.684 1.00 42.41 283 ALA A N 1
ATOM 2138 C CA . ALA A 1 283 ? 6.795 0.701 -31.950 1.00 42.41 283 ALA A CA 1
ATOM 2139 C C . ALA A 1 283 ? 7.084 -0.635 -32.671 1.00 42.41 283 ALA A C 1
ATOM 2141 O O . ALA A 1 283 ? 6.219 -1.150 -33.373 1.00 42.41 283 ALA A O 1
ATOM 2142 N N . ALA A 1 284 ? 8.290 -1.197 -32.510 1.00 35.94 284 ALA A N 1
ATOM 2143 C CA . ALA A 1 284 ? 8.697 -2.481 -33.095 1.00 35.94 284 ALA A CA 1
ATOM 2144 C C . ALA A 1 284 ? 8.184 -3.700 -32.309 1.00 35.94 284 ALA A C 1
ATOM 2146 O O . ALA A 1 284 ? 8.062 -4.796 -32.858 1.00 35.94 284 ALA A O 1
ATOM 2147 N N . LEU A 1 285 ? 7.872 -3.522 -31.026 1.00 35.28 285 LEU A N 1
ATOM 2148 C CA . LEU A 1 285 ? 6.986 -4.412 -30.293 1.00 35.28 285 LEU A CA 1
ATOM 2149 C C . LEU A 1 285 ? 5.595 -4.202 -30.898 1.00 35.28 285 LEU A C 1
ATOM 2151 O O . LEU A 1 285 ? 4.970 -3.184 -30.635 1.00 35.28 285 LEU A O 1
ATOM 2155 N N . ASP A 1 286 ? 5.149 -5.128 -31.753 1.00 40.66 286 ASP A N 1
ATOM 2156 C CA . ASP A 1 286 ? 3.868 -5.128 -32.492 1.00 40.66 286 ASP A CA 1
ATOM 2157 C C . ASP A 1 286 ? 2.653 -5.244 -31.538 1.00 40.66 286 ASP A C 1
ATOM 2159 O O . ASP A 1 286 ? 1.828 -6.156 -31.616 1.00 40.66 286 ASP A O 1
ATOM 2163 N N . LEU A 1 287 ? 2.575 -4.321 -30.575 1.00 38.91 287 LEU A N 1
ATOM 2164 C CA . LEU A 1 287 ? 1.532 -4.156 -29.576 1.00 38.91 287 LEU A CA 1
ATOM 2165 C C . LEU A 1 287 ? 0.150 -4.198 -30.234 1.00 38.91 287 LEU A C 1
ATOM 2167 O O . LEU A 1 287 ? -0.649 -5.004 -29.782 1.00 38.91 287 LEU A O 1
ATOM 2171 N N . PRO A 1 288 ? -0.139 -3.493 -31.345 1.00 37.16 288 PRO A N 1
ATOM 2172 C CA . PRO A 1 288 ? -1.456 -3.517 -31.988 1.00 37.16 288 PRO A CA 1
ATOM 2173 C C . PRO A 1 288 ? -1.954 -4.921 -32.375 1.00 37.16 288 PRO A C 1
ATOM 2175 O O . PRO A 1 288 ? -3.137 -5.212 -32.192 1.00 37.16 288 PRO A O 1
ATOM 2178 N N . LYS A 1 289 ? -1.070 -5.830 -32.819 1.00 35.09 289 LYS A N 1
ATOM 2179 C CA . LYS A 1 289 ? -1.438 -7.241 -33.051 1.00 35.09 289 LYS A CA 1
ATOM 2180 C C . LYS A 1 289 ? -1.617 -8.044 -31.766 1.00 35.09 289 LYS A C 1
ATOM 2182 O O . LYS A 1 289 ? -2.385 -9.001 -31.760 1.00 35.09 289 LYS A O 1
ATOM 2187 N N . LEU A 1 290 ? -0.938 -7.666 -30.687 1.00 34.81 290 LEU A N 1
ATOM 2188 C CA . LEU A 1 290 ? -1.055 -8.313 -29.380 1.00 34.81 290 LEU A CA 1
ATOM 2189 C C . LEU A 1 290 ? -2.341 -7.917 -28.618 1.00 34.81 290 LEU A C 1
ATOM 2191 O O . LEU A 1 290 ? -2.752 -8.653 -27.724 1.00 34.81 290 LEU A O 1
ATOM 2195 N N . ILE A 1 291 ? -2.972 -6.784 -28.967 1.00 36.25 291 ILE A N 1
ATOM 2196 C CA . ILE A 1 291 ? -4.188 -6.221 -28.324 1.00 36.25 291 ILE A CA 1
ATOM 2197 C C . ILE A 1 291 ? -5.405 -6.063 -29.262 1.00 36.25 291 ILE A C 1
ATOM 2199 O O . ILE A 1 291 ? -6.443 -5.578 -28.824 1.00 36.25 291 ILE A O 1
ATOM 2203 N N . GLY A 1 292 ? -5.336 -6.506 -30.523 1.00 31.75 292 GLY A N 1
ATOM 2204 C CA . GLY A 1 292 ? -6.516 -6.651 -31.395 1.00 31.75 292 GLY A CA 1
ATOM 2205 C C . GLY A 1 292 ? -7.194 -5.347 -31.851 1.00 31.75 292 GLY A C 1
ATOM 2206 O O . GLY A 1 292 ? -8.381 -5.364 -32.168 1.00 31.75 292 GLY A O 1
ATOM 2207 N N . LEU A 1 293 ? -6.469 -4.226 -31.901 1.00 36.00 293 LEU A N 1
ATOM 2208 C CA . LEU A 1 293 ? -6.970 -2.941 -32.411 1.00 36.00 293 LEU A CA 1
ATOM 2209 C C . LEU A 1 293 ? -6.639 -2.779 -33.909 1.00 36.00 293 LEU A C 1
ATOM 2211 O O . LEU A 1 293 ? -5.478 -2.955 -34.291 1.00 36.00 293 LEU A O 1
ATOM 2215 N N . PRO A 1 294 ? -7.601 -2.408 -34.777 1.00 31.88 294 PRO A N 1
ATOM 2216 C CA . PRO A 1 294 ? -7.297 -2.109 -36.170 1.00 31.88 294 PRO A CA 1
ATOM 2217 C C . PRO A 1 294 ? -6.585 -0.749 -36.266 1.00 31.88 294 PRO A C 1
ATOM 2219 O O . PRO A 1 294 ? -7.113 0.254 -35.795 1.00 31.88 294 PRO A O 1
ATOM 2222 N N . GLY A 1 295 ? -5.397 -0.709 -36.885 1.00 39.41 295 GLY A N 1
ATOM 2223 C CA . GLY A 1 295 ? -4.752 0.552 -37.298 1.00 39.41 295 GLY A CA 1
ATOM 2224 C C . GLY A 1 295 ? -3.318 0.827 -36.823 1.00 39.41 295 GLY A C 1
ATOM 2225 O O . GLY A 1 295 ? -2.757 1.844 -37.214 1.00 39.41 295 GLY A O 1
ATOM 2226 N N . GLY A 1 296 ? -2.678 -0.054 -36.047 1.00 46.69 296 GLY A N 1
ATOM 2227 C CA . GLY A 1 296 ? -1.234 0.065 -35.788 1.00 46.69 296 GLY A CA 1
ATOM 2228 C C . GLY A 1 296 ? -0.803 1.313 -34.989 1.00 46.69 296 GLY A C 1
ATOM 2229 O O . GLY A 1 296 ? -1.621 1.990 -34.368 1.00 46.69 296 GLY A O 1
ATOM 2230 N N . ALA A 1 297 ? 0.501 1.627 -35.005 1.00 38.41 297 ALA A N 1
ATOM 2231 C CA . ALA A 1 297 ? 1.070 2.833 -34.382 1.00 38.41 297 ALA A CA 1
ATOM 2232 C C . ALA A 1 297 ? 0.531 4.147 -34.994 1.00 38.41 297 ALA A C 1
ATOM 2234 O O . ALA A 1 297 ? 0.468 5.167 -34.305 1.00 38.41 297 ALA A O 1
ATOM 2235 N N . ASP A 1 298 ? 0.070 4.101 -36.246 1.00 39.38 298 ASP A N 1
ATOM 2236 C CA . ASP A 1 298 ? -0.497 5.241 -36.975 1.00 39.38 298 ASP A CA 1
ATOM 2237 C C . ASP A 1 298 ? -1.842 5.702 -36.387 1.00 39.38 298 ASP A C 1
ATOM 2239 O O . ASP A 1 298 ? -2.133 6.898 -36.365 1.00 39.38 298 ASP A O 1
ATOM 2243 N N . ALA A 1 299 ? -2.632 4.786 -35.812 1.00 43.78 299 ALA A N 1
ATOM 2244 C CA . ALA A 1 299 ? -3.875 5.130 -35.118 1.00 43.78 299 ALA A CA 1
ATOM 2245 C C . ALA A 1 299 ? -3.627 5.952 -33.839 1.00 43.78 299 ALA A C 1
ATOM 2247 O O . ALA A 1 299 ? -4.396 6.856 -33.517 1.00 43.78 299 ALA A O 1
ATOM 2248 N N . ILE A 1 300 ? -2.529 5.671 -33.129 1.00 41.62 300 ILE A N 1
ATOM 2249 C CA . ILE A 1 300 ? -2.144 6.371 -31.894 1.00 41.62 300 ILE A CA 1
ATOM 2250 C C . ILE A 1 300 ? -1.601 7.768 -32.213 1.00 41.62 300 ILE A C 1
ATOM 2252 O O . ILE A 1 300 ? -1.904 8.718 -31.494 1.00 41.62 300 ILE A O 1
ATOM 2256 N N . ILE A 1 301 ? -0.841 7.909 -33.303 1.00 39.69 301 ILE A N 1
ATOM 2257 C CA . ILE A 1 301 ? -0.330 9.204 -33.776 1.00 39.69 301 ILE A CA 1
ATOM 2258 C C . ILE A 1 301 ? -1.483 10.083 -34.280 1.00 39.69 301 ILE A C 1
ATOM 2260 O O . ILE A 1 301 ? -1.556 11.247 -33.899 1.00 39.69 301 ILE A O 1
ATOM 2264 N N . GLY A 1 302 ? -2.436 9.524 -35.034 1.00 38.38 302 GLY A N 1
ATOM 2265 C CA . GLY A 1 302 ? -3.620 10.256 -35.501 1.00 38.38 302 GLY A CA 1
ATOM 2266 C C . GLY A 1 302 ? -4.542 10.735 -34.371 1.00 38.38 302 GLY A C 1
ATOM 2267 O O . GLY A 1 302 ? -5.056 11.850 -34.430 1.00 38.38 302 GLY A O 1
ATOM 2268 N N . LEU A 1 303 ? -4.706 9.936 -33.310 1.00 41.16 303 LEU A N 1
ATOM 2269 C CA . LEU A 1 303 ? -5.435 10.336 -32.097 1.00 41.16 303 LEU A CA 1
ATOM 2270 C C . LEU A 1 303 ? -4.727 11.471 -31.343 1.00 41.16 303 LEU A C 1
ATOM 2272 O O . LEU A 1 303 ? -5.380 12.394 -30.859 1.00 41.16 303 LEU A O 1
ATOM 2276 N N . LEU A 1 304 ? -3.394 11.427 -31.280 1.00 36.84 304 LEU A N 1
ATOM 2277 C CA . LEU A 1 304 ? -2.588 12.477 -30.659 1.00 36.84 304 LEU A CA 1
ATOM 2278 C C . LEU A 1 304 ? -2.647 13.792 -31.453 1.00 36.84 304 LEU A C 1
ATOM 2280 O O . LEU A 1 304 ? -2.741 14.857 -30.850 1.00 36.84 304 LEU A O 1
ATOM 2284 N N . GLU A 1 305 ? -2.607 13.725 -32.788 1.00 40.38 305 GLU A N 1
ATOM 2285 C CA . GLU A 1 305 ? -2.732 14.886 -33.681 1.00 40.38 305 GLU A CA 1
ATOM 2286 C C . GLU A 1 305 ? -4.094 15.571 -33.513 1.00 40.38 305 GLU A C 1
ATOM 2288 O O . GLU A 1 305 ? -4.169 16.794 -33.421 1.00 40.38 305 GLU A O 1
ATOM 2293 N N . ALA A 1 306 ? -5.167 14.778 -33.414 1.00 42.50 306 ALA A N 1
ATOM 2294 C CA . ALA A 1 306 ? -6.526 15.277 -33.230 1.00 42.50 306 ALA A CA 1
ATOM 2295 C C . ALA A 1 306 ? -6.696 16.004 -31.885 1.00 42.50 306 ALA A C 1
ATOM 2297 O O . ALA A 1 306 ? -7.289 17.081 -31.833 1.00 42.50 306 ALA A O 1
ATOM 2298 N N . GLU A 1 307 ? -6.126 15.462 -30.804 1.00 40.69 307 GLU A N 1
ATOM 2299 C CA . GLU A 1 307 ? -6.202 16.087 -29.480 1.00 40.69 307 GLU A CA 1
ATOM 2300 C C . GLU A 1 307 ? -5.260 17.295 -29.321 1.00 40.69 307 GLU A C 1
ATOM 2302 O O . GLU A 1 307 ? -5.543 18.225 -28.560 1.00 40.69 307 GLU A O 1
ATOM 2307 N N . LEU A 1 308 ? -4.142 17.319 -30.048 1.00 40.22 308 LEU A N 1
ATOM 2308 C CA . LEU A 1 308 ? -3.272 18.492 -30.120 1.00 40.22 308 LEU A CA 1
ATOM 2309 C C . LEU A 1 308 ? -3.920 19.610 -30.946 1.00 40.22 308 LEU A C 1
ATOM 2311 O O . LEU A 1 308 ? -3.851 20.768 -30.527 1.00 40.22 308 LEU A O 1
ATOM 2315 N N . GLY A 1 309 ? -4.608 19.272 -32.039 1.00 38.97 309 GLY A N 1
ATOM 2316 C CA . GLY A 1 309 ? -5.336 20.217 -32.889 1.00 38.97 309 GLY A CA 1
ATOM 2317 C C . GLY A 1 309 ? -6.462 20.944 -32.151 1.00 38.97 309 GLY A C 1
ATOM 2318 O O . GLY A 1 309 ? -6.574 22.163 -32.270 1.00 38.97 309 GLY A O 1
ATOM 2319 N N . ASP A 1 310 ? -7.211 20.236 -31.301 1.00 43.12 310 ASP A N 1
ATOM 2320 C CA . ASP A 1 310 ? -8.252 20.816 -30.431 1.00 43.12 310 ASP A CA 1
ATOM 2321 C C . ASP A 1 310 ? -7.683 21.842 -29.425 1.00 43.12 310 ASP A C 1
ATOM 2323 O O . ASP A 1 310 ? -8.359 22.769 -28.982 1.00 43.12 310 ASP A O 1
ATOM 2327 N N . LYS A 1 311 ? -6.383 21.734 -29.119 1.00 40.81 311 LYS A N 1
ATOM 2328 C CA . LYS A 1 311 ? -5.633 22.634 -28.224 1.00 40.81 311 LYS A CA 1
ATOM 2329 C C . LYS A 1 311 ? -4.746 23.635 -28.981 1.00 40.81 311 LYS A C 1
ATOM 2331 O O . LYS A 1 311 ? -3.895 24.280 -28.363 1.00 40.81 311 LYS A O 1
ATOM 2336 N N . GLY A 1 312 ? -4.914 23.763 -30.302 1.00 33.12 312 GLY A N 1
ATOM 2337 C CA . GLY A 1 312 ? -4.154 24.684 -31.157 1.00 33.12 312 GLY A CA 1
ATOM 2338 C C . GLY A 1 312 ? -2.671 24.324 -31.334 1.00 33.12 312 GLY A C 1
ATOM 2339 O O . GLY A 1 312 ? -1.846 25.212 -31.538 1.00 33.12 312 GLY A O 1
ATOM 2340 N N . ARG A 1 313 ? -2.305 23.041 -31.211 1.00 38.06 313 ARG A N 1
ATOM 2341 C CA . ARG A 1 313 ? -0.935 22.506 -31.346 1.00 38.06 313 ARG A CA 1
ATOM 2342 C C . ARG A 1 313 ? -0.890 21.421 -32.441 1.00 38.06 313 ARG A C 1
ATOM 2344 O O . ARG A 1 313 ? -1.903 20.808 -32.738 1.00 38.06 313 ARG A O 1
ATOM 2351 N N . THR A 1 314 ? 0.272 21.162 -33.043 1.00 38.34 314 THR A N 1
ATOM 2352 C CA . THR A 1 314 ? 0.469 20.105 -34.068 1.00 38.34 314 THR A CA 1
ATOM 2353 C C . THR A 1 314 ? 1.776 19.354 -33.817 1.00 38.34 314 THR A C 1
ATOM 2355 O O . THR A 1 314 ? 2.693 19.916 -33.212 1.00 38.34 314 THR A O 1
ATOM 2358 N N . LEU A 1 315 ? 1.875 18.096 -34.266 1.00 37.56 315 LEU A N 1
ATOM 2359 C CA . LEU A 1 315 ? 3.142 17.356 -34.279 1.00 37.56 315 LEU A CA 1
ATOM 2360 C C . LEU A 1 315 ? 4.045 17.755 -35.465 1.00 37.56 315 LEU A C 1
ATOM 2362 O O . LEU A 1 315 ? 5.208 17.357 -35.497 1.00 37.56 315 LEU A O 1
ATOM 2366 N N . GLY A 1 316 ? 3.565 18.572 -36.411 1.00 48.91 316 GLY A N 1
ATOM 2367 C CA . GLY A 1 316 ? 4.359 19.056 -37.545 1.00 48.91 316 GLY A CA 1
ATOM 2368 C C . GLY A 1 316 ? 4.822 17.919 -38.464 1.00 48.91 316 GLY A C 1
ATOM 2369 O O . GLY A 1 316 ? 4.059 17.002 -38.752 1.00 48.91 316 GLY A O 1
ATOM 2370 N N . GLU A 1 317 ? 6.081 17.940 -38.916 1.00 34.88 317 GLU A N 1
ATOM 2371 C CA . GLU A 1 317 ? 6.663 16.923 -39.822 1.00 34.88 317 GLU A CA 1
ATOM 2372 C C . GLU A 1 317 ? 6.606 15.474 -39.285 1.00 34.88 317 GLU A C 1
ATOM 2374 O O . GLU A 1 317 ? 6.791 14.526 -40.046 1.00 34.88 317 GLU A O 1
ATOM 2379 N N . PHE A 1 318 ? 6.295 15.273 -37.998 1.00 35.00 318 PHE A N 1
ATOM 2380 C CA . PHE A 1 318 ? 6.028 13.950 -37.421 1.00 35.00 318 PHE A CA 1
ATOM 2381 C C . PHE A 1 318 ? 4.661 13.357 -37.810 1.00 35.00 318 PHE A C 1
ATOM 2383 O O . PHE A 1 318 ? 4.502 12.139 -37.739 1.00 35.00 318 PHE A O 1
ATOM 2390 N N . ALA A 1 319 ? 3.690 14.181 -38.216 1.00 37.66 319 ALA A N 1
ATOM 2391 C CA . ALA A 1 319 ? 2.342 13.760 -38.617 1.00 37.66 319 ALA A CA 1
ATOM 2392 C C . ALA A 1 319 ? 2.279 13.259 -40.068 1.00 37.66 319 ALA A C 1
ATOM 2394 O O . ALA A 1 319 ? 1.453 12.420 -40.436 1.00 37.66 319 ALA A O 1
ATOM 2395 N N . HIS A 1 320 ? 3.153 13.804 -40.913 1.00 39.78 320 HIS A N 1
ATOM 2396 C CA . HIS A 1 320 ? 3.229 13.531 -42.341 1.00 39.78 320 HIS A CA 1
ATOM 2397 C C . HIS A 1 320 ? 4.695 13.316 -42.717 1.00 39.78 320 HIS A C 1
ATOM 2399 O O . HIS A 1 320 ? 5.352 14.261 -43.161 1.00 39.78 320 HIS A O 1
ATOM 2405 N N . PRO A 1 321 ? 5.236 12.094 -42.541 1.00 32.91 321 PRO A N 1
ATOM 2406 C CA . PRO A 1 321 ? 6.571 11.804 -43.033 1.00 32.91 321 PRO A CA 1
ATOM 2407 C C . PRO A 1 321 ? 6.601 12.092 -44.544 1.00 32.91 321 PRO A C 1
ATOM 2409 O O . PRO A 1 321 ? 5.668 11.698 -45.255 1.00 32.91 321 PRO A O 1
ATOM 2412 N N . PRO A 1 322 ? 7.626 12.788 -45.069 1.00 29.25 322 PRO A N 1
ATOM 2413 C CA . PRO A 1 322 ? 7.726 13.025 -46.501 1.00 29.25 322 PRO A CA 1
ATOM 2414 C C . PRO A 1 322 ? 7.710 11.677 -47.225 1.00 29.25 322 PRO A C 1
ATOM 2416 O O . PRO A 1 322 ? 8.401 10.742 -46.814 1.00 29.25 322 PRO A O 1
ATOM 2419 N N . GLN A 1 323 ? 6.913 11.561 -48.295 1.00 32.28 323 GLN A N 1
ATOM 2420 C CA . GLN A 1 323 ? 6.920 10.360 -49.128 1.00 32.28 323 GLN A CA 1
ATOM 2421 C C . GLN A 1 323 ? 8.358 10.082 -49.567 1.00 32.28 323 GLN A C 1
ATOM 2423 O O . GLN A 1 323 ? 8.957 10.862 -50.310 1.00 32.28 323 GLN A O 1
ATOM 2428 N N . LEU A 1 324 ? 8.912 8.968 -49.086 1.00 28.73 324 LEU A N 1
ATOM 2429 C CA . LEU A 1 324 ? 10.223 8.499 -49.499 1.00 28.73 324 LEU A CA 1
ATOM 2430 C C . LEU A 1 324 ? 10.197 8.321 -51.016 1.00 28.73 324 LEU A C 1
ATOM 2432 O O . LEU A 1 324 ? 9.421 7.527 -51.551 1.00 28.73 324 LEU A O 1
ATOM 2436 N N . ALA A 1 325 ? 11.045 9.076 -51.711 1.00 26.36 325 ALA A N 1
ATOM 2437 C CA . ALA A 1 325 ? 11.272 8.884 -53.129 1.00 26.36 325 ALA A CA 1
ATOM 2438 C C . ALA A 1 325 ? 11.743 7.441 -53.349 1.00 26.36 325 ALA A C 1
ATOM 2440 O O . ALA A 1 325 ? 12.853 7.065 -52.979 1.00 26.36 325 ALA A O 1
ATOM 2441 N N . THR A 1 326 ? 10.890 6.615 -53.946 1.00 29.02 326 THR A N 1
ATOM 2442 C CA . THR A 1 326 ? 11.280 5.279 -54.389 1.00 29.02 326 THR A CA 1
ATOM 2443 C C . THR A 1 326 ? 12.416 5.383 -55.406 1.00 29.02 326 THR A C 1
ATOM 2445 O O . THR A 1 326 ? 12.384 6.228 -56.305 1.00 29.02 326 THR A O 1
ATOM 2448 N N . PHE A 1 327 ? 13.381 4.467 -55.294 1.00 28.92 327 PHE A N 1
ATOM 2449 C CA . PHE A 1 327 ? 14.588 4.304 -56.119 1.00 28.92 327 PHE A CA 1
ATOM 2450 C C . PHE A 1 327 ? 14.380 4.284 -57.654 1.00 28.92 327 PHE A C 1
ATOM 2452 O O . PHE A 1 327 ? 15.352 4.299 -58.402 1.00 28.92 327 PHE A O 1
ATOM 2459 N N . ALA A 1 328 ? 13.144 4.329 -58.156 1.00 31.22 328 ALA A N 1
ATOM 2460 C CA . ALA A 1 328 ? 12.833 4.470 -59.578 1.00 31.22 328 ALA A CA 1
ATOM 2461 C C . ALA A 1 328 ? 13.188 5.853 -60.170 1.00 31.22 328 ALA A C 1
ATOM 2463 O O . ALA A 1 328 ? 13.320 5.977 -61.385 1.00 31.22 328 ALA A O 1
ATOM 2464 N N . LYS A 1 329 ? 13.397 6.898 -59.350 1.00 31.42 329 LYS A N 1
ATOM 2465 C CA . LYS A 1 329 ? 13.737 8.248 -59.853 1.00 31.42 329 LYS A CA 1
ATOM 2466 C C . LYS A 1 329 ? 15.208 8.418 -60.269 1.00 31.42 329 LYS A C 1
ATOM 2468 O O . LYS A 1 329 ? 15.537 9.390 -60.940 1.00 31.42 329 LYS A O 1
ATOM 2473 N N . PHE A 1 330 ? 16.073 7.464 -59.915 1.00 34.16 330 PHE A N 1
ATOM 2474 C CA . PHE A 1 330 ? 17.497 7.452 -60.285 1.00 34.16 330 PHE A CA 1
ATOM 2475 C C . PHE A 1 330 ? 17.830 6.459 -61.414 1.00 34.16 330 PHE A C 1
ATOM 2477 O O . PHE A 1 330 ? 18.994 6.325 -61.779 1.00 34.16 330 PHE A O 1
ATOM 2484 N N . ALA A 1 331 ? 16.822 5.795 -61.993 1.00 34.59 331 ALA A N 1
ATOM 2485 C CA . ALA A 1 331 ? 16.983 4.793 -63.051 1.00 34.59 331 ALA A CA 1
ATOM 2486 C C . ALA A 1 331 ? 16.476 5.252 -64.437 1.00 34.59 331 ALA A C 1
ATOM 2488 O O . ALA A 1 331 ? 16.230 4.419 -65.305 1.00 34.59 331 ALA A O 1
ATOM 2489 N N . ALA A 1 332 ? 16.322 6.560 -64.670 1.00 35.62 332 ALA A N 1
ATOM 2490 C CA . ALA A 1 332 ? 16.071 7.094 -66.009 1.00 35.62 332 ALA A CA 1
ATOM 2491 C C . ALA A 1 332 ? 17.395 7.579 -66.635 1.00 35.62 332 ALA A C 1
ATOM 2493 O O . ALA A 1 332 ? 18.099 8.377 -66.006 1.00 35.62 332 ALA A O 1
ATOM 2494 N N . PRO A 1 333 ? 17.766 7.123 -67.847 1.00 34.31 333 PRO A N 1
ATOM 2495 C CA . PRO A 1 333 ? 18.976 7.584 -68.511 1.00 34.31 333 PRO A CA 1
ATOM 2496 C C . PRO A 1 333 ? 18.841 9.071 -68.848 1.00 34.31 333 PRO A C 1
ATOM 2498 O O . PRO A 1 333 ? 17.842 9.507 -69.420 1.00 34.31 333 PRO A O 1
ATOM 2501 N N . ARG A 1 334 ? 19.863 9.854 -68.490 1.00 34.97 334 ARG A N 1
ATOM 2502 C CA . ARG A 1 334 ? 19.981 11.253 -68.907 1.00 34.97 334 ARG A CA 1
ATOM 2503 C C . ARG A 1 334 ? 20.176 11.296 -70.423 1.00 34.97 334 ARG A C 1
ATOM 2505 O O . ARG A 1 334 ? 21.238 10.919 -70.911 1.00 34.97 334 ARG A O 1
ATOM 2512 N N . THR A 1 335 ? 19.158 11.727 -71.161 1.00 35.47 335 THR A N 1
ATOM 2513 C CA . THR A 1 335 ? 19.340 12.220 -72.531 1.00 35.47 335 THR A CA 1
ATOM 2514 C C . THR A 1 335 ? 20.039 13.578 -72.492 1.00 35.47 335 THR A C 1
ATOM 2516 O O . THR A 1 335 ? 19.805 14.347 -71.559 1.00 35.47 335 THR A O 1
ATOM 2519 N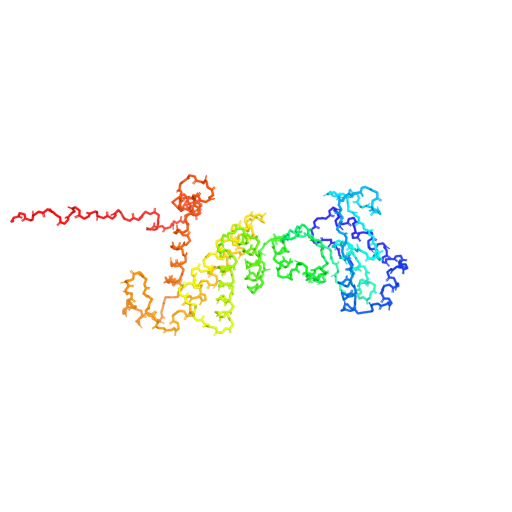 N . ALA A 1 336 ? 20.920 13.774 -73.477 1.00 40.22 336 ALA A N 1
ATOM 2520 C CA . ALA A 1 336 ? 21.899 14.853 -73.628 1.00 40.22 336 ALA A CA 1
ATOM 2521 C C . ALA A 1 336 ? 21.367 16.275 -73.400 1.00 40.22 336 ALA A C 1
ATOM 2523 O O . ALA A 1 336 ? 20.214 16.548 -73.804 1.00 40.22 336 ALA A O 1
#

Secondary structure (DSSP, 8-state):
-BPPPSS-TTHHHHHHHHHHHHHHTT-HHHHHHHHH--SHHHHHHHHHHS--------TTSSSEETTSSSPEE--TT-SS--HHHHHHHHHHHHHHH-TTS-EEEEEEEETTEEEEEEEETTEE---STTS-HHHHHHHHHHHSSSS----HHHHHHHHHHHHHHHHTTSTTHHHHHHHHHHHHHHHHHH-PPPPHHHHHHHHHHHHHHHHHHGGG-HHHHHHHHHHHHHHHHHHHHHHHTTT---EETTEE-PPPGGGSS-TTT--S----HHHHHHHHHHHHS-HHHHHT-TTHHHHHHHHHHHHHHHTT---GGGTS------GGGG-S----

pLDDT: mean 73.09, std 24.49, range [24.66, 98.19]

Foldseek 3Di:
DADQALDPRQQQVLLSVVLVVCLVVVPVLLVVLCVVQLDLVSLLVQLLPAAADADPLDPPPADWDVSDVSTDHADAPDSHYHQQNSQSNSQNNCCNNPVPWYKHWYWFQALVGIGIFMDTNNQTDDNYPVDDSLRVLQRSQLVDPDHRDHDLVSLLVVLLVQQVSCLVVDPCSVVLSVLQVVQLVCCVPVVDQRDPSNLLSVLSSLVSSLVSLVVVDDSSNVSSVVSSVVSLVSNLVSVVVVPDQDQDPNDTDDDDPVVVVPPPDDDDDDPRPSVVVSVVSNLVPQVCVVVVHPDGPLVVQVVVQVVQVVVVHGPPCVNPPPPPPPPPVVPDDDDD